Protein AF-0000000086663179 (afdb_homodimer)

InterPro domains:
  IPR029032 AhpD-like [G3DSA:1.20.1290.10] (15-171)
  IPR029032 AhpD-like [SSF69118] (1-172)

Solvent-accessible surface area (backbone atoms only — not comparable to full-atom values): 19088 Å² total; per-residue (Å²): 119,48,74,60,81,55,83,55,80,80,58,82,77,57,55,68,60,45,51,38,52,48,30,63,67,43,32,62,35,55,51,51,37,59,54,33,67,76,72,57,54,84,50,49,69,40,58,47,35,53,48,50,42,36,40,21,31,56,46,63,13,50,54,61,32,23,62,40,49,64,57,25,44,76,48,65,51,45,70,69,52,50,50,52,32,45,53,38,28,76,36,87,64,37,68,75,29,77,87,32,43,64,58,43,61,73,69,38,55,72,51,54,46,28,49,50,40,35,49,51,39,56,75,77,32,48,61,55,56,67,66,50,50,50,48,26,59,74,64,38,54,72,34,40,52,46,44,50,54,47,49,44,20,53,46,48,25,53,23,40,51,34,37,53,33,39,50,61,69,50,91,87,55,59,85,49,92,117,119,49,74,60,81,54,81,55,80,81,58,83,76,58,54,70,59,44,53,39,51,48,30,64,64,42,31,63,37,56,51,50,38,59,55,34,67,76,72,56,56,85,52,48,71,40,57,48,37,53,49,48,42,36,41,20,31,56,46,63,13,49,55,60,33,22,62,41,48,66,58,24,45,76,48,66,52,48,71,70,52,50,51,52,30,45,54,39,28,75,36,87,64,37,67,74,28,76,85,32,42,64,58,44,61,75,69,38,56,74,52,56,47,28,50,49,38,37,49,52,38,57,74,76,32,47,59,56,55,68,67,50,51,51,48,25,56,74,64,39,53,71,34,42,52,46,44,51,54,48,48,43,22,53,46,48,26,52,23,40,52,35,37,54,33,39,49,62,69,50,91,87,56,60,85,49,91,117

Structure (mmCIF, N/CA/C/O backbone):
data_AF-0000000086663179-model_v1
#
loop_
_entity.id
_entity.type
_entity.pdbx_description
1 polymer 'Carboxymuconolactone decarboxylase'
#
loop_
_atom_site.group_PDB
_atom_site.id
_atom_site.type_symbol
_atom_site.label_atom_id
_atom_site.label_alt_id
_atom_site.label_comp_id
_atom_site.label_asym_id
_atom_site.label_entity_id
_atom_site.label_seq_id
_atom_site.pdbx_PDB_ins_code
_atom_site.Cartn_x
_atom_site.Cartn_y
_atom_site.Cartn_z
_atom_site.occupancy
_atom_site.B_iso_or_equiv
_atom_site.auth_seq_id
_atom_site.auth_comp_id
_atom_site.auth_asym_id
_atom_site.auth_atom_id
_atom_site.pdbx_PDB_model_num
ATOM 1 N N . MET A 1 1 ? 22.766 7.672 -0.865 1 88.69 1 MET A N 1
ATOM 2 C CA . MET A 1 1 ? 22.578 7.539 0.576 1 88.69 1 MET A CA 1
ATOM 3 C C . MET A 1 1 ? 21.109 7.758 0.949 1 88.69 1 MET A C 1
ATOM 5 O O . MET A 1 1 ? 20.422 8.555 0.314 1 88.69 1 MET A O 1
ATOM 9 N N . ALA A 1 2 ? 20.719 7.055 2.111 1 96.56 2 ALA A N 1
ATOM 10 C CA . ALA A 1 2 ? 19.344 7.207 2.564 1 96.56 2 ALA A CA 1
ATOM 11 C C . ALA A 1 2 ? 19.031 8.656 2.934 1 96.56 2 ALA A C 1
ATOM 13 O O . ALA A 1 2 ? 19.906 9.359 3.461 1 96.56 2 ALA A O 1
ATOM 14 N N . ARG A 1 3 ? 17.844 9.109 2.736 1 98.31 3 ARG A N 1
ATOM 15 C CA . ARG A 1 3 ? 17.469 10.5 2.973 1 98.31 3 ARG A CA 1
ATOM 16 C C . ARG A 1 3 ? 17.312 10.781 4.465 1 98.31 3 ARG A C 1
ATOM 18 O O . ARG A 1 3 ? 17.375 11.938 4.895 1 98.31 3 ARG A O 1
ATOM 25 N N . LEU A 1 4 ? 16.953 9.75 5.242 1 98.5 4 LEU A N 1
ATOM 26 C CA . LEU A 1 4 ? 16.906 9.852 6.695 1 98.5 4 LEU A CA 1
ATOM 27 C C . LEU A 1 4 ? 18.016 9.031 7.336 1 98.5 4 LEU A C 1
ATOM 29 O O . LEU A 1 4 ? 18.359 7.949 6.848 1 98.5 4 LEU A O 1
ATOM 33 N N . PRO A 1 5 ? 18.578 9.562 8.398 1 97.56 5 PRO A N 1
ATOM 34 C CA . PRO A 1 5 ? 19.531 8.719 9.125 1 97.56 5 PRO A CA 1
ATOM 35 C C . PRO A 1 5 ? 18.859 7.48 9.734 1 97.56 5 PRO A C 1
ATOM 37 O O . PRO A 1 5 ? 17.656 7.469 9.953 1 97.56 5 PRO A O 1
ATOM 40 N N . TYR A 1 6 ? 19.672 6.48 9.914 1 96.38 6 TYR A N 1
ATOM 41 C CA . TYR A 1 6 ? 19.156 5.324 10.641 1 96.38 6 TYR A CA 1
ATOM 42 C C . TYR A 1 6 ? 19.094 5.594 12.133 1 96.38 6 TYR A C 1
ATOM 44 O O . TYR A 1 6 ? 20.078 6.039 12.734 1 96.38 6 TYR A O 1
ATOM 52 N N . PRO A 1 7 ? 17.984 5.363 12.789 1 95.81 7 PRO A N 1
ATOM 53 C CA . PRO A 1 7 ? 17.875 5.633 14.227 1 95.81 7 PRO A CA 1
ATOM 54 C C . PRO A 1 7 ? 18.969 4.938 15.039 1 95.81 7 PRO A C 1
ATOM 56 O O . PRO A 1 7 ? 19.516 5.52 15.977 1 95.81 7 PRO A O 1
ATOM 59 N N . ASP A 1 8 ? 19.266 3.701 14.727 1 93.56 8 ASP A N 1
ATOM 60 C CA . ASP A 1 8 ? 20.375 2.934 15.281 1 93.56 8 ASP A CA 1
ATOM 61 C C . ASP A 1 8 ? 21.234 2.34 14.164 1 93.56 8 ASP A C 1
ATOM 63 O O . ASP A 1 8 ? 20.984 1.231 13.695 1 93.56 8 ASP A O 1
ATOM 67 N N . PRO A 1 9 ? 22.266 3.008 13.883 1 85.75 9 PRO A N 1
ATOM 68 C CA . PRO A 1 9 ? 23.094 2.582 12.75 1 85.75 9 PRO A CA 1
ATOM 69 C C . PRO A 1 9 ? 23.75 1.224 12.977 1 85.75 9 PRO A C 1
ATOM 71 O O . PRO A 1 9 ? 24.188 0.575 12.023 1 85.75 9 PRO A O 1
ATOM 74 N N . GLN A 1 10 ? 23.75 0.794 14.234 1 90.38 10 GLN A N 1
ATOM 75 C CA . GLN A 1 10 ? 24.406 -0.47 14.539 1 90.38 10 GLN A CA 1
ATOM 76 C C . GLN A 1 10 ? 23.406 -1.611 14.625 1 90.38 10 GLN A C 1
ATOM 78 O O . GLN A 1 10 ? 23.781 -2.768 14.82 1 90.38 10 GLN A O 1
ATOM 83 N N . ALA A 1 11 ? 22.172 -1.179 14.375 1 91.25 11 ALA A N 1
ATOM 84 C CA . ALA A 1 11 ? 21.141 -2.215 14.438 1 91.25 11 ALA A CA 1
ATOM 85 C C . ALA A 1 11 ? 21.375 -3.283 13.367 1 91.25 11 ALA A C 1
ATOM 87 O O . ALA A 1 11 ? 21.844 -2.979 12.273 1 91.25 11 ALA A O 1
ATOM 88 N N . LYS A 1 12 ? 21.156 -4.539 13.734 1 91.5 12 LYS A N 1
ATOM 89 C CA . LYS A 1 12 ? 21.219 -5.637 12.773 1 91.5 12 LYS A CA 1
ATOM 90 C C . LYS A 1 12 ? 19.922 -5.762 11.984 1 91.5 12 LYS A C 1
ATOM 92 O O . LYS A 1 12 ? 18.891 -5.242 12.398 1 91.5 12 LYS A O 1
ATOM 97 N N . GLY A 1 13 ? 20.047 -6.336 10.805 1 94.44 13 GLY A N 1
ATOM 98 C CA . GLY A 1 13 ? 18.859 -6.57 10 1 94.44 13 GLY A CA 1
ATOM 99 C C . GLY A 1 13 ? 18.859 -5.773 8.711 1 94.44 13 GLY A C 1
ATOM 100 O O . GLY A 1 13 ? 19.859 -5.16 8.344 1 94.44 13 GLY A O 1
ATOM 101 N N . LEU A 1 14 ? 17.75 -5.801 8.047 1 97 14 LEU A N 1
ATOM 102 C CA . LEU A 1 14 ? 17.609 -5.168 6.738 1 97 14 LEU A CA 1
ATOM 103 C C . LEU A 1 14 ? 17.531 -3.652 6.875 1 97 14 LEU A C 1
ATOM 105 O O . LEU A 1 14 ? 16.906 -3.139 7.809 1 97 14 LEU A O 1
ATOM 109 N N . ASN A 1 15 ? 18.109 -2.906 5.98 1 97.75 15 ASN A N 1
ATOM 110 C CA . ASN A 1 15 ? 18.125 -1.447 5.988 1 97.75 15 ASN A CA 1
ATOM 111 C C . ASN A 1 15 ? 16.703 -0.879 5.992 1 97.75 15 ASN A C 1
ATOM 113 O O . ASN A 1 15 ? 16.438 0.131 6.645 1 97.75 15 ASN A O 1
ATOM 117 N N . VAL A 1 16 ? 15.789 -1.527 5.262 1 98.12 16 VAL A N 1
ATOM 118 C CA . VAL A 1 16 ? 14.414 -1.038 5.195 1 98.12 16 VAL A CA 1
ATOM 119 C C . VAL A 1 16 ? 13.766 -1.134 6.574 1 98.12 16 VAL A C 1
ATOM 121 O O . VAL A 1 16 ? 13.047 -0.224 6.992 1 98.12 16 VAL A O 1
ATOM 124 N N . LEU A 1 17 ? 14.047 -2.203 7.305 1 97.5 17 LEU A N 1
ATOM 125 C CA . LEU A 1 17 ? 13.477 -2.365 8.641 1 97.5 17 LEU A CA 1
ATOM 126 C C . LEU A 1 17 ? 14.078 -1.351 9.609 1 97.5 17 LEU A C 1
ATOM 128 O O . LEU A 1 17 ? 13.391 -0.882 10.523 1 97.5 17 LEU A O 1
ATOM 132 N N . LYS A 1 18 ? 15.336 -1.046 9.422 1 97.56 18 LYS A N 1
ATOM 133 C CA . LYS A 1 18 ? 15.969 -0.017 10.242 1 97.56 18 LYS A CA 1
ATOM 134 C C . LYS A 1 18 ? 15.281 1.332 10.062 1 97.56 18 LYS A C 1
ATOM 136 O O . LYS A 1 18 ? 15.141 2.1 11.016 1 97.56 18 LYS A O 1
ATOM 141 N N . GLN A 1 19 ? 14.867 1.644 8.82 1 98.12 19 GLN A N 1
ATOM 142 C CA . GLN A 1 19 ? 14.172 2.902 8.562 1 98.12 19 GLN A CA 1
ATOM 143 C C . GLN A 1 19 ? 12.773 2.891 9.164 1 98.12 19 GLN A C 1
ATOM 145 O O . GLN A 1 19 ? 12.297 3.91 9.664 1 98.12 19 GLN A O 1
ATOM 150 N N . PHE A 1 20 ? 12.109 1.7 9.219 1 98 20 PHE A N 1
ATOM 151 C CA . PHE A 1 20 ? 10.805 1.571 9.859 1 98 20 PHE A CA 1
ATOM 152 C C . PHE A 1 20 ? 10.891 1.9 11.344 1 98 20 PHE A C 1
ATOM 154 O O . PHE A 1 20 ? 9.922 2.369 11.938 1 98 20 PHE A O 1
ATOM 161 N N . ALA A 1 21 ? 12.094 1.762 11.898 1 97.38 21 ALA A N 1
ATOM 162 C CA . ALA A 1 21 ? 12.297 1.935 13.328 1 97.38 21 ALA A CA 1
ATOM 163 C C . ALA A 1 21 ? 12.125 3.395 13.734 1 97.38 21 ALA A C 1
ATOM 165 O O . ALA A 1 21 ? 11.992 3.703 14.922 1 97.38 21 ALA A O 1
ATOM 166 N N . HIS A 1 22 ? 12.094 4.367 12.75 1 98 22 HIS A N 1
ATOM 167 C CA . HIS A 1 22 ? 11.742 5.746 13.062 1 98 22 HIS A CA 1
ATOM 168 C C . HIS A 1 22 ? 10.344 5.84 13.672 1 98 22 HIS A C 1
ATOM 170 O O . HIS A 1 22 ? 10.039 6.797 14.383 1 98 22 HIS A O 1
ATOM 176 N N . ALA A 1 23 ? 9.453 4.871 13.336 1 97.44 23 ALA A N 1
ATOM 177 C CA . ALA A 1 23 ? 8.078 4.824 13.844 1 97.44 23 ALA A CA 1
ATOM 178 C C . ALA A 1 23 ? 7.852 3.584 14.703 1 97.44 23 ALA A C 1
ATOM 180 O O . ALA A 1 23 ? 7.148 2.658 14.289 1 97.44 23 ALA A O 1
ATOM 181 N N . PRO A 1 24 ? 8.328 3.594 15.898 1 94.88 24 PRO A N 1
ATOM 182 C CA . PRO A 1 24 ? 8.375 2.375 16.703 1 94.88 24 PRO A CA 1
ATOM 183 C C . PRO A 1 24 ? 6.984 1.839 17.047 1 94.88 24 PRO A C 1
ATOM 185 O O . PRO A 1 24 ? 6.824 0.637 17.281 1 94.88 24 PRO A O 1
ATOM 188 N N . THR A 1 25 ? 6 2.625 17.016 1 95.06 25 THR A N 1
ATOM 189 C CA . THR A 1 25 ? 4.652 2.229 17.406 1 95.06 25 THR A CA 1
ATOM 190 C C . THR A 1 25 ? 4.051 1.269 16.375 1 95.06 25 THR A C 1
ATOM 192 O O . THR A 1 25 ? 3.156 0.486 16.703 1 95.06 25 THR A O 1
ATOM 195 N N . THR A 1 26 ? 4.531 1.339 15.109 1 96.5 26 THR A N 1
ATOM 196 C CA . THR A 1 26 ? 3.936 0.493 14.078 1 96.5 26 THR A CA 1
ATOM 197 C C . THR A 1 26 ? 4.977 -0.456 13.492 1 96.5 26 THR A C 1
ATOM 199 O O . THR A 1 26 ? 4.625 -1.443 12.844 1 96.5 26 THR A O 1
ATOM 202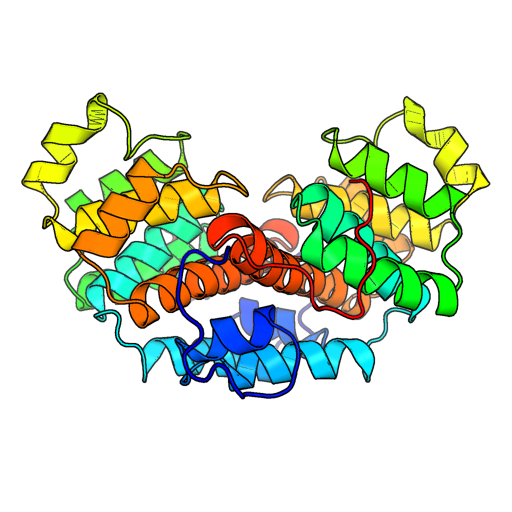 N N . ALA A 1 27 ? 6.273 -0.18 13.734 1 96.5 27 ALA A N 1
ATOM 203 C CA . ALA A 1 27 ? 7.355 -0.927 13.109 1 96.5 27 ALA A CA 1
ATOM 204 C C . ALA A 1 27 ? 7.23 -2.422 13.391 1 96.5 27 ALA A C 1
ATOM 206 O O . ALA A 1 27 ? 7.367 -3.246 12.484 1 96.5 27 ALA A O 1
ATOM 207 N N . LYS A 1 28 ? 6.906 -2.762 14.625 1 95.25 28 LYS A N 1
ATOM 208 C CA . LYS A 1 28 ? 6.812 -4.168 15.008 1 95.25 28 LYS A CA 1
ATOM 209 C C . LYS A 1 28 ? 5.664 -4.863 14.281 1 95.25 28 LYS A C 1
ATOM 211 O O . LYS A 1 28 ? 5.77 -6.039 13.922 1 95.25 28 LYS A O 1
ATOM 216 N N . HIS A 1 29 ? 4.578 -4.172 14.039 1 96.56 29 HIS A N 1
ATOM 217 C CA . HIS A 1 29 ? 3.422 -4.75 13.359 1 96.56 29 HIS A CA 1
ATOM 218 C C . HIS A 1 29 ? 3.717 -5.004 11.883 1 96.56 29 HIS A C 1
ATOM 220 O O . HIS A 1 29 ? 3.314 -6.031 11.336 1 96.56 29 HIS A O 1
ATOM 226 N N . TRP A 1 30 ? 4.445 -4.109 11.242 1 97.75 30 TRP A N 1
ATOM 227 C CA . TRP A 1 30 ? 4.871 -4.324 9.859 1 97.75 30 TRP A CA 1
ATOM 228 C C . TRP A 1 30 ? 5.781 -5.543 9.758 1 97.75 30 TRP A C 1
ATOM 230 O O . TRP A 1 30 ? 5.625 -6.363 8.844 1 97.75 30 TRP A O 1
ATOM 240 N N . GLY A 1 31 ? 6.699 -5.609 10.719 1 96.69 31 GLY A N 1
ATOM 241 C CA . GLY A 1 31 ? 7.555 -6.785 10.758 1 96.69 31 GLY A CA 1
ATOM 242 C C . GLY A 1 31 ? 6.785 -8.078 10.922 1 96.69 31 GLY A C 1
ATOM 243 O O . GLY A 1 31 ? 7.113 -9.094 10.289 1 96.69 31 GLY A O 1
ATOM 244 N N . SER A 1 32 ? 5.742 -8.07 11.75 1 96.69 32 SER A N 1
ATOM 245 C CA . SER A 1 32 ? 4.93 -9.25 12 1 96.69 32 SER A CA 1
ATOM 246 C C . SER A 1 32 ? 4.168 -9.68 10.758 1 96.69 32 SER A C 1
ATOM 248 O O . SER A 1 32 ? 4.02 -10.875 10.492 1 96.69 32 SER A O 1
ATOM 250 N N . ILE A 1 33 ? 3.668 -8.75 9.977 1 97 33 ILE A N 1
ATOM 251 C CA . ILE A 1 33 ? 3.002 -9.086 8.727 1 97 33 ILE A CA 1
ATOM 252 C C . ILE A 1 33 ? 4 -9.734 7.77 1 97 33 ILE A C 1
ATOM 254 O O . ILE A 1 33 ? 3.697 -10.75 7.145 1 97 33 ILE A O 1
ATOM 258 N N . GLY A 1 34 ? 5.219 -9.125 7.645 1 96.62 34 GLY A N 1
ATOM 259 C CA . GLY A 1 34 ? 6.258 -9.695 6.801 1 96.62 34 GLY A CA 1
ATOM 260 C C . GLY A 1 34 ? 6.59 -11.133 7.145 1 96.62 34 GLY A C 1
ATOM 261 O O . GLY A 1 34 ? 6.652 -11.992 6.262 1 96.62 34 GLY A O 1
ATOM 262 N N . ALA A 1 35 ? 6.711 -11.398 8.453 1 96.25 35 ALA A N 1
ATOM 263 C CA . ALA A 1 35 ? 7.035 -12.742 8.914 1 96.25 35 ALA A CA 1
ATOM 264 C C . ALA A 1 35 ? 5.898 -13.719 8.602 1 96.25 35 ALA A C 1
ATOM 266 O O . ALA A 1 35 ? 6.141 -14.844 8.156 1 96.25 35 ALA A O 1
ATOM 267 N N . ALA A 1 36 ? 4.688 -13.297 8.758 1 96.38 36 ALA A N 1
ATOM 268 C CA . ALA A 1 36 ? 3.521 -14.148 8.562 1 96.38 36 ALA A CA 1
ATOM 269 C C . ALA A 1 36 ? 3.387 -14.562 7.098 1 96.38 36 ALA A C 1
ATOM 271 O O . ALA A 1 36 ? 2.945 -15.68 6.801 1 96.38 36 ALA A O 1
ATOM 272 N N . GLN A 1 37 ? 3.768 -13.703 6.172 1 95.06 37 GLN A N 1
ATOM 273 C CA . GLN A 1 37 ? 3.607 -13.953 4.742 1 95.06 37 GLN A CA 1
ATOM 274 C C . GLN A 1 37 ? 4.574 -15.031 4.262 1 95.06 37 GLN A C 1
ATOM 276 O O . GLN A 1 37 ? 4.359 -15.641 3.211 1 95.06 37 GLN A O 1
ATOM 281 N N . PHE A 1 38 ? 5.562 -15.383 5.059 1 94 38 PHE A N 1
ATOM 282 C CA . PHE A 1 38 ? 6.531 -16.391 4.656 1 94 38 PHE A CA 1
ATOM 283 C C . PHE A 1 38 ? 6.297 -17.703 5.41 1 94 38 PHE A C 1
ATOM 285 O O . PHE A 1 38 ? 6.969 -18.703 5.152 1 94 38 PHE A O 1
ATOM 292 N N . LYS A 1 39 ? 5.328 -17.766 6.289 1 90.5 39 LYS A N 1
ATOM 293 C CA . LYS A 1 39 ? 5.141 -18.953 7.121 1 90.5 39 LYS A CA 1
ATOM 294 C C . LYS A 1 39 ? 3.766 -19.578 6.895 1 90.5 39 LYS A C 1
ATOM 296 O O . LYS A 1 39 ? 3.598 -20.781 7.027 1 90.5 39 LYS A O 1
ATOM 301 N N . ASN A 1 40 ? 2.756 -18.766 6.527 1 87.5 40 ASN A N 1
ATOM 302 C CA . ASN A 1 40 ? 1.399 -19.25 6.781 1 87.5 40 ASN A CA 1
ATOM 303 C C . ASN A 1 40 ? 0.437 -18.797 5.684 1 87.5 40 ASN A C 1
ATOM 305 O O . ASN A 1 40 ? -0.684 -18.375 5.973 1 87.5 40 ASN A O 1
ATOM 309 N N . LEU A 1 41 ? 0.908 -18.859 4.469 1 96.38 41 LEU A N 1
ATOM 310 C CA . LEU A 1 41 ? -0.027 -18.469 3.418 1 96.38 41 LEU A CA 1
ATOM 311 C C . LEU A 1 41 ? -0.582 -19.703 2.703 1 96.38 41 LEU A C 1
ATOM 313 O O . LEU A 1 41 ? 0.035 -20.766 2.723 1 96.38 41 LEU A O 1
ATOM 317 N N . GLU A 1 42 ? -1.767 -19.531 2.189 1 97.62 42 GLU A N 1
ATOM 318 C CA . GLU A 1 42 ? -2.316 -20.5 1.253 1 97.62 42 GLU A CA 1
ATOM 319 C C . GLU A 1 42 ? -1.616 -20.422 -0.101 1 97.62 42 GLU A C 1
ATOM 321 O O . GLU A 1 42 ? -1.447 -21.438 -0.778 1 97.62 42 GLU A O 1
ATOM 326 N N . LEU A 1 43 ? -1.195 -19.266 -0.526 1 98.25 43 LEU A N 1
ATOM 327 C CA . LEU A 1 43 ? -0.354 -19.125 -1.71 1 98.25 43 LEU A CA 1
ATOM 328 C C . LEU A 1 43 ? 0.881 -20.016 -1.605 1 98.25 43 LEU A C 1
ATOM 330 O O . LEU A 1 43 ? 1.542 -20.047 -0.564 1 98.25 43 LEU A O 1
ATOM 334 N N . SER A 1 44 ? 1.155 -20.75 -2.67 1 98.31 44 SER A N 1
ATOM 335 C CA . SER A 1 44 ? 2.422 -21.484 -2.674 1 98.31 44 SER A CA 1
ATOM 336 C C . SER A 1 44 ? 3.605 -20.516 -2.555 1 98.31 44 SER A C 1
ATOM 338 O O . SER A 1 44 ? 3.488 -19.344 -2.873 1 98.31 44 SER A O 1
ATOM 340 N N . ASN A 1 45 ? 4.719 -21.062 -2.094 1 98.44 45 ASN A N 1
ATOM 341 C CA . ASN A 1 45 ? 5.926 -20.25 -2 1 98.44 45 ASN A CA 1
ATOM 342 C C . ASN A 1 45 ? 6.293 -19.625 -3.348 1 98.44 45 ASN A C 1
ATOM 344 O O . ASN A 1 45 ? 6.688 -18.469 -3.418 1 98.44 45 ASN A O 1
ATOM 348 N N . LYS A 1 46 ? 6.172 -20.375 -4.363 1 98.81 46 LYS A N 1
ATOM 349 C CA . LYS A 1 46 ? 6.496 -19.859 -5.688 1 98.81 46 LYS A CA 1
ATOM 350 C C . LYS A 1 46 ? 5.531 -18.75 -6.102 1 98.81 46 LYS A C 1
ATOM 352 O O . LYS A 1 46 ? 5.953 -17.703 -6.594 1 98.81 46 LYS A O 1
ATOM 357 N N . ASN A 1 47 ? 4.168 -18.922 -5.871 1 98.88 47 ASN A N 1
ATOM 358 C CA . ASN A 1 47 ? 3.184 -17.906 -6.238 1 98.88 47 ASN A CA 1
ATOM 359 C C . ASN A 1 47 ? 3.363 -16.625 -5.426 1 98.88 47 ASN A C 1
ATOM 361 O O . ASN A 1 47 ? 3.174 -15.531 -5.945 1 98.88 47 ASN A O 1
ATOM 365 N N . ARG A 1 48 ? 3.75 -16.828 -4.156 1 98.81 48 ARG A N 1
ATOM 366 C CA . ARG A 1 48 ? 4.066 -15.672 -3.324 1 98.81 48 ARG A CA 1
ATOM 367 C C . ARG A 1 48 ? 5.211 -14.859 -3.928 1 98.81 48 ARG A C 1
ATOM 369 O O . ARG A 1 48 ? 5.113 -13.641 -4.055 1 98.81 48 ARG A O 1
ATOM 376 N N . GLU A 1 49 ? 6.23 -15.523 -4.359 1 98.88 49 GLU A N 1
ATOM 377 C CA . GLU A 1 49 ? 7.402 -14.836 -4.891 1 98.88 49 GLU A CA 1
ATOM 378 C C . GLU A 1 49 ? 7.109 -14.219 -6.258 1 98.88 49 GLU A C 1
ATOM 380 O O . GLU A 1 49 ? 7.609 -13.141 -6.578 1 98.88 49 GLU A O 1
ATOM 385 N N . LEU A 1 50 ? 6.301 -14.922 -7.102 1 98.94 50 LEU A N 1
ATOM 386 C CA . LEU A 1 50 ? 5.855 -14.32 -8.352 1 98.94 50 LEU A CA 1
ATOM 387 C C . LEU A 1 50 ? 5.102 -13.023 -8.094 1 98.94 50 LEU A C 1
ATOM 389 O O . LEU A 1 50 ? 5.344 -12.016 -8.766 1 98.94 50 LEU A O 1
ATOM 393 N N . ALA A 1 51 ? 4.254 -13.016 -7.105 1 98.94 51 ALA A N 1
ATOM 394 C CA . ALA A 1 51 ? 3.457 -11.844 -6.754 1 98.94 51 ALA A CA 1
ATOM 395 C C . ALA A 1 51 ? 4.344 -10.711 -6.25 1 98.94 51 ALA A C 1
ATOM 397 O O . ALA A 1 51 ? 4.156 -9.547 -6.625 1 98.94 51 ALA A O 1
ATOM 398 N N . ILE A 1 52 ? 5.301 -11.078 -5.406 1 98.94 52 ILE A N 1
ATOM 399 C CA . ILE A 1 52 ? 6.207 -10.086 -4.84 1 98.94 52 ILE A CA 1
ATOM 400 C C . ILE A 1 52 ? 7.035 -9.445 -5.953 1 98.94 52 ILE A C 1
ATOM 402 O O . ILE A 1 52 ? 7.156 -8.227 -6.027 1 98.94 52 ILE A O 1
ATOM 406 N N . LEU A 1 53 ? 7.559 -10.25 -6.867 1 98.94 53 LEU A N 1
ATOM 407 C CA . LEU A 1 53 ? 8.391 -9.742 -7.949 1 98.94 53 LEU A CA 1
ATOM 408 C C . LEU A 1 53 ? 7.582 -8.836 -8.875 1 98.94 53 LEU A C 1
ATOM 410 O O . LEU A 1 53 ? 8.047 -7.754 -9.25 1 98.94 53 LEU A O 1
ATOM 414 N N . LEU A 1 54 ? 6.371 -9.266 -9.234 1 98.94 54 LEU A N 1
ATOM 415 C CA . LEU A 1 54 ? 5.543 -8.406 -10.078 1 98.94 54 LEU A CA 1
ATOM 416 C C . LEU A 1 54 ? 5.254 -7.078 -9.383 1 98.94 54 LEU A C 1
ATOM 418 O O . LEU A 1 54 ? 5.387 -6.012 -9.984 1 98.94 54 LEU A O 1
ATOM 422 N N . SER A 1 55 ? 4.887 -7.16 -8.094 1 98.88 55 SER A N 1
ATOM 423 C CA . SER A 1 55 ? 4.547 -5.961 -7.336 1 98.88 55 SER A CA 1
ATOM 424 C C . SER A 1 55 ? 5.719 -4.988 -7.281 1 98.88 55 SER A C 1
ATOM 426 O O . SER A 1 55 ? 5.574 -3.814 -7.621 1 98.88 55 SER A O 1
ATOM 428 N N . THR A 1 56 ? 6.855 -5.504 -6.895 1 98.81 56 THR A N 1
ATOM 429 C CA . THR A 1 56 ? 7.996 -4.629 -6.648 1 98.81 56 THR A CA 1
ATOM 430 C C . THR A 1 56 ? 8.562 -4.102 -7.965 1 98.81 56 THR A C 1
ATOM 432 O O . THR A 1 56 ? 9.094 -2.988 -8.016 1 98.81 56 THR A O 1
ATOM 435 N N . ALA A 1 57 ? 8.406 -4.855 -9.133 1 98.81 57 ALA A N 1
ATOM 436 C CA . ALA A 1 57 ? 8.719 -4.32 -10.453 1 98.81 57 ALA A CA 1
ATOM 437 C C . ALA A 1 57 ? 7.789 -3.166 -10.812 1 98.81 57 ALA A C 1
ATOM 439 O O . ALA A 1 57 ? 8.242 -2.109 -11.258 1 98.81 57 ALA A O 1
ATOM 440 N N . LYS A 1 58 ? 6.469 -3.346 -10.555 1 98.69 58 LYS A N 1
ATOM 441 C CA . LYS A 1 58 ? 5.465 -2.33 -10.859 1 98.69 58 LYS A CA 1
ATOM 442 C C . LYS A 1 58 ? 5.625 -1.107 -9.961 1 98.69 58 LYS A C 1
ATOM 444 O O . LYS A 1 58 ? 5.375 0.022 -10.391 1 98.69 58 LYS A O 1
ATOM 449 N N . PHE A 1 59 ? 6.125 -1.349 -8.734 1 98.62 59 PHE A N 1
ATOM 450 C CA . PHE A 1 59 ? 6.324 -0.255 -7.793 1 98.62 59 PHE A CA 1
ATOM 451 C C . PHE A 1 59 ? 7.727 0.324 -7.926 1 98.62 59 PHE A C 1
ATOM 453 O O . PHE A 1 59 ? 8.102 1.229 -7.18 1 98.62 59 PHE A O 1
ATOM 460 N N . ARG A 1 60 ? 8.578 -0.205 -8.797 1 98.06 60 ARG A N 1
ATOM 461 C CA . ARG A 1 60 ? 9.898 0.285 -9.188 1 98.06 60 ARG A CA 1
ATOM 462 C C . ARG A 1 60 ? 10.852 0.297 -7.992 1 98.06 60 ARG A C 1
ATOM 464 O O . ARG A 1 60 ? 11.664 1.212 -7.852 1 98.06 60 ARG A O 1
ATOM 471 N N . SER A 1 61 ? 10.648 -0.647 -7.176 1 98.5 61 SER A N 1
ATOM 472 C CA . SER A 1 61 ? 11.586 -0.775 -6.066 1 98.5 61 SER A CA 1
ATOM 473 C C . SER A 1 61 ? 12.695 -1.77 -6.391 1 98.5 61 SER A C 1
ATOM 475 O O . SER A 1 61 ? 12.555 -2.969 -6.141 1 98.5 61 SER A O 1
ATOM 477 N N . THR A 1 62 ? 13.852 -1.274 -6.809 1 98 62 THR A N 1
ATOM 478 C CA . THR A 1 62 ? 15.023 -2.105 -7.055 1 98 62 THR A CA 1
ATOM 479 C C . THR A 1 62 ? 15.461 -2.814 -5.777 1 98 62 THR A C 1
ATOM 481 O O . THR A 1 62 ? 15.906 -3.965 -5.82 1 98 62 THR A O 1
ATOM 484 N N . TYR A 1 63 ? 15.297 -2.211 -4.633 1 98.56 63 TYR A N 1
ATOM 485 C CA . TYR A 1 63 ? 15.664 -2.797 -3.348 1 98.56 63 TYR A CA 1
ATOM 486 C C . TYR A 1 63 ? 14.914 -4.102 -3.111 1 98.56 63 TYR A C 1
ATOM 488 O O . TYR A 1 63 ? 15.523 -5.156 -2.926 1 98.56 63 TYR A O 1
ATOM 496 N N . GLU A 1 64 ? 13.594 -3.988 -3.152 1 98.69 64 GLU A N 1
ATOM 497 C CA . GLU A 1 64 ? 12.773 -5.156 -2.863 1 98.69 64 GLU A CA 1
ATOM 498 C C . GLU A 1 64 ? 12.961 -6.242 -3.918 1 98.69 64 GLU A C 1
ATOM 500 O O . GLU A 1 64 ? 13.117 -7.418 -3.584 1 98.69 64 GLU A O 1
ATOM 505 N N . PHE A 1 65 ? 12.914 -5.789 -5.211 1 98.81 65 PHE A N 1
ATOM 506 C CA . PHE A 1 65 ? 13.07 -6.754 -6.293 1 98.81 65 PHE A CA 1
ATOM 507 C C . PHE A 1 65 ? 14.375 -7.527 -6.152 1 98.81 65 PHE A C 1
ATOM 509 O O . PHE A 1 65 ? 14.383 -8.758 -6.203 1 98.81 65 PHE A O 1
ATOM 516 N N . SER A 1 66 ? 15.461 -6.824 -5.895 1 98.75 66 SER A N 1
ATOM 517 C CA . SER A 1 66 ? 16.781 -7.43 -5.777 1 98.75 66 SER A CA 1
ATOM 518 C C . SER A 1 66 ? 16.828 -8.438 -4.637 1 98.75 66 SER A C 1
ATOM 520 O O . SER A 1 66 ? 17.391 -9.523 -4.785 1 98.75 66 SER A O 1
ATOM 522 N N . HIS A 1 67 ? 16.234 -8.133 -3.537 1 98.62 67 HIS A N 1
ATOM 523 C CA . HIS A 1 67 ? 16.266 -9 -2.367 1 98.62 67 HIS A CA 1
ATOM 524 C C . HIS A 1 67 ? 15.43 -10.258 -2.59 1 98.62 67 HIS A C 1
ATOM 526 O O . HIS A 1 67 ? 15.672 -11.289 -1.954 1 98.62 67 HIS A O 1
ATOM 532 N N . HIS A 1 68 ? 14.484 -10.234 -3.541 1 98.75 68 HIS A N 1
ATOM 533 C CA . HIS A 1 68 ? 13.594 -11.375 -3.699 1 98.75 68 HIS A CA 1
ATOM 534 C C . HIS A 1 68 ? 14.008 -12.234 -4.887 1 98.75 68 HIS A C 1
ATOM 536 O O . HIS A 1 68 ? 13.461 -13.32 -5.09 1 98.75 68 HIS A O 1
ATOM 542 N N . VAL A 1 69 ? 14.984 -11.773 -5.699 1 98.62 69 VAL A N 1
ATOM 543 C CA . VAL A 1 69 ? 15.477 -12.57 -6.816 1 98.62 69 VAL A CA 1
ATOM 544 C C . VAL A 1 69 ? 16.031 -13.898 -6.293 1 98.62 69 VAL A C 1
ATOM 546 O O . VAL A 1 69 ? 15.594 -14.969 -6.719 1 98.62 69 VAL A O 1
ATOM 549 N N . PRO A 1 70 ? 16.938 -13.93 -5.297 1 98.44 70 PRO A N 1
ATOM 550 C CA . PRO A 1 70 ? 17.453 -15.219 -4.84 1 98.44 70 PRO A CA 1
ATOM 551 C C . PRO A 1 70 ? 16.391 -16.078 -4.168 1 98.44 70 PRO A C 1
ATOM 553 O O . PRO A 1 70 ? 16.375 -17.297 -4.332 1 98.44 70 PRO A O 1
ATOM 556 N N . VAL A 1 71 ? 15.461 -15.469 -3.391 1 98.31 71 VAL A N 1
ATOM 557 C CA . VAL A 1 71 ? 14.398 -16.203 -2.723 1 98.31 71 VAL A CA 1
ATOM 558 C C . VAL A 1 71 ? 13.477 -16.844 -3.766 1 98.31 71 VAL A C 1
ATOM 560 O O . VAL A 1 71 ? 13.133 -18.031 -3.654 1 98.31 71 VAL A O 1
ATOM 563 N N . SER A 1 72 ? 13.125 -16.047 -4.816 1 98.69 72 SER A N 1
ATOM 564 C CA . SER A 1 72 ? 12.242 -16.562 -5.855 1 98.69 72 SER A CA 1
ATOM 565 C C . SER A 1 72 ? 12.906 -17.703 -6.637 1 98.69 72 SER A C 1
ATOM 567 O O . SER A 1 72 ? 12.242 -18.656 -7.047 1 98.69 72 SER A O 1
ATOM 569 N N . THR A 1 73 ? 14.195 -17.578 -6.906 1 98.75 73 THR A N 1
ATOM 570 C CA . THR A 1 73 ? 14.938 -18.641 -7.582 1 98.75 73 THR A CA 1
ATOM 571 C C . THR A 1 73 ? 14.852 -19.953 -6.793 1 98.75 73 THR A C 1
ATOM 573 O O . THR A 1 73 ? 14.578 -21 -7.367 1 98.75 73 THR A O 1
ATOM 576 N N . LYS A 1 74 ? 15.023 -19.875 -5.484 1 98.62 74 LYS A N 1
ATOM 577 C CA . LYS A 1 74 ? 14.953 -21.047 -4.617 1 98.62 74 LYS A CA 1
ATOM 578 C C . LYS A 1 74 ? 13.57 -21.688 -4.66 1 98.62 74 LYS A C 1
ATOM 580 O O . LYS A 1 74 ? 13.438 -22.906 -4.508 1 98.62 74 LYS A O 1
ATOM 585 N N . GLU A 1 75 ? 12.539 -20.891 -4.965 1 98.44 75 GLU A N 1
ATOM 586 C CA . GLU A 1 75 ? 11.164 -21.391 -4.949 1 98.44 75 GLU A CA 1
ATOM 587 C C . GLU A 1 75 ? 10.727 -21.828 -6.344 1 98.44 75 GLU A C 1
ATOM 589 O O . GLU A 1 75 ? 9.586 -22.25 -6.535 1 98.44 75 GLU A O 1
ATOM 594 N N . GLY A 1 76 ? 11.641 -21.625 -7.355 1 98.69 76 GLY A N 1
ATOM 595 C CA . GLY A 1 76 ? 11.367 -22.234 -8.648 1 98.69 76 GLY A CA 1
ATOM 596 C C . GLY A 1 76 ? 11.008 -21.219 -9.719 1 98.69 76 GLY A C 1
ATOM 597 O O . GLY A 1 76 ? 10.648 -21.578 -10.836 1 98.69 76 GLY A O 1
ATOM 598 N N . VAL A 1 77 ? 11.125 -19.969 -9.438 1 98.88 77 VAL A N 1
ATOM 599 C CA . VAL A 1 77 ? 10.906 -18.953 -10.469 1 98.88 77 VAL A CA 1
ATOM 600 C C . VAL A 1 77 ? 12.109 -18.906 -11.406 1 98.88 77 VAL A C 1
ATOM 602 O O . VAL A 1 77 ? 13.25 -18.781 -10.961 1 98.88 77 VAL A O 1
ATOM 605 N N . THR A 1 78 ? 11.852 -18.969 -12.68 1 98.81 78 THR A N 1
ATOM 606 C CA . THR A 1 78 ? 12.93 -19.016 -13.664 1 98.81 78 THR A CA 1
ATOM 607 C C . THR A 1 78 ? 13.328 -17.609 -14.109 1 98.81 78 THR A C 1
ATOM 609 O O . THR A 1 78 ? 12.578 -16.656 -13.922 1 98.81 78 THR A O 1
ATOM 612 N N . ASP A 1 79 ? 14.477 -17.547 -14.719 1 98.19 79 ASP A N 1
ATOM 613 C CA . ASP A 1 79 ? 14.945 -16.266 -15.266 1 98.19 79 ASP A CA 1
ATOM 614 C C . ASP A 1 79 ? 13.992 -15.758 -16.344 1 98.19 79 ASP A C 1
ATOM 616 O O . ASP A 1 79 ? 13.758 -14.555 -16.469 1 98.19 79 ASP A O 1
ATOM 620 N N . ALA A 1 80 ? 13.508 -16.656 -17.141 1 98.31 80 ALA A N 1
ATOM 621 C CA . ALA A 1 80 ? 12.57 -16.281 -18.188 1 98.31 80 ALA A CA 1
ATOM 622 C C . ALA A 1 80 ? 11.297 -15.688 -17.609 1 98.31 80 ALA A C 1
ATOM 624 O O . ALA A 1 80 ? 10.766 -14.695 -18.125 1 98.31 80 ALA A O 1
ATOM 625 N N . GLN A 1 81 ? 10.789 -16.312 -16.547 1 98.69 81 GLN A N 1
ATOM 626 C CA . GLN A 1 81 ? 9.617 -15.781 -15.867 1 98.69 81 GLN A CA 1
ATOM 627 C C . GLN A 1 81 ? 9.898 -14.406 -15.273 1 98.69 81 GLN A C 1
ATOM 629 O O . GLN A 1 81 ? 9.086 -13.492 -15.406 1 98.69 81 GLN A O 1
ATOM 634 N N . ARG A 1 82 ? 11.031 -14.25 -14.648 1 98.44 82 ARG A N 1
ATOM 635 C CA . ARG A 1 82 ? 11.422 -12.984 -14.031 1 98.44 82 ARG A CA 1
ATOM 636 C C . ARG A 1 82 ? 11.516 -11.875 -15.078 1 98.44 82 ARG A C 1
ATOM 638 O O . ARG A 1 82 ? 11.133 -10.734 -14.82 1 98.44 82 ARG A O 1
ATOM 645 N N . GLU A 1 83 ? 12.031 -12.195 -16.25 1 97.81 83 GLU A N 1
ATOM 646 C CA . GLU A 1 83 ? 12.133 -11.219 -17.328 1 97.81 83 GLU A CA 1
ATOM 647 C C . GLU A 1 83 ? 10.75 -10.719 -17.75 1 97.81 83 GLU A C 1
ATOM 649 O O . GLU A 1 83 ? 10.57 -9.531 -18.031 1 97.81 83 GLU A O 1
ATOM 654 N N . VAL A 1 84 ? 9.805 -11.594 -17.797 1 98.12 84 VAL A N 1
ATOM 655 C CA . VAL A 1 84 ? 8.438 -11.211 -18.125 1 98.12 84 VAL A CA 1
ATOM 656 C C . VAL A 1 84 ? 7.914 -10.234 -17.078 1 98.12 84 VAL A C 1
ATOM 658 O O . VAL A 1 84 ? 7.277 -9.234 -17.406 1 98.12 84 VAL A O 1
ATOM 661 N N . LEU A 1 85 ? 8.188 -10.484 -15.82 1 98.62 85 LEU A N 1
ATOM 662 C CA . LEU A 1 85 ? 7.707 -9.641 -14.727 1 98.62 85 LEU A CA 1
ATOM 663 C C . LEU A 1 85 ? 8.383 -8.273 -14.758 1 98.62 85 LEU A C 1
ATOM 665 O O . LEU A 1 85 ? 7.758 -7.262 -14.453 1 98.62 85 LEU A O 1
ATOM 669 N N . ILE A 1 86 ? 9.68 -8.266 -15.156 1 98.38 86 ILE A N 1
ATOM 670 C CA . ILE A 1 86 ? 10.398 -7.004 -15.305 1 98.38 86 ILE A CA 1
ATOM 671 C C . ILE A 1 86 ? 9.766 -6.176 -16.422 1 98.38 86 ILE A C 1
ATOM 673 O O . ILE A 1 86 ? 9.547 -4.973 -16.266 1 98.38 86 ILE A O 1
ATOM 677 N N . GLN A 1 87 ? 9.414 -6.801 -17.547 1 97.62 87 GLN A N 1
ATOM 678 C CA . GLN A 1 87 ? 8.75 -6.109 -18.641 1 97.62 87 GLN A CA 1
ATOM 679 C C . GLN A 1 87 ? 7.371 -5.598 -18.219 1 97.62 87 GLN A C 1
ATOM 681 O O . GLN A 1 87 ? 6.984 -4.48 -18.578 1 97.62 87 GLN A O 1
ATOM 686 N N . ALA A 1 88 ? 6.695 -6.406 -17.469 1 98.12 88 ALA A N 1
ATOM 687 C CA . ALA A 1 88 ? 5.383 -6 -16.969 1 98.12 88 ALA A CA 1
ATOM 688 C C . ALA A 1 88 ? 5.492 -4.766 -16.078 1 98.12 88 ALA A C 1
ATOM 690 O O . ALA A 1 88 ? 4.59 -3.928 -16.062 1 98.12 88 ALA A O 1
ATOM 691 N N . GLY A 1 89 ? 6.617 -4.637 -15.352 1 97.75 89 GLY A N 1
ATOM 692 C CA . GLY A 1 89 ? 6.855 -3.488 -14.484 1 97.75 89 GLY A CA 1
ATOM 693 C C . GLY A 1 89 ? 6.961 -2.182 -15.25 1 97.75 89 GLY A C 1
ATOM 694 O O . GLY A 1 89 ? 6.707 -1.11 -14.695 1 97.75 89 GLY A O 1
ATOM 695 N N . LYS A 1 90 ? 7.188 -2.275 -16.562 1 96.5 90 LYS A N 1
ATOM 696 C CA . LYS A 1 90 ? 7.492 -1.084 -17.344 1 96.5 90 LYS A CA 1
ATOM 697 C C . LYS A 1 90 ? 6.277 -0.636 -18.156 1 96.5 90 LYS A C 1
ATOM 699 O O . LYS A 1 90 ? 6.281 0.448 -18.75 1 96.5 90 LYS A O 1
ATOM 704 N N . GLN A 1 91 ? 5.234 -1.496 -18.188 1 96.5 91 GLN A N 1
ATOM 705 C CA . GLN A 1 91 ? 4.102 -1.201 -19.047 1 96.5 91 GLN A CA 1
ATOM 706 C C . GLN A 1 91 ? 2.781 -1.555 -18.375 1 96.5 91 GLN A C 1
ATOM 708 O O . GLN A 1 91 ? 2.615 -2.666 -17.875 1 96.5 91 GLN A O 1
ATOM 713 N N . ARG A 1 92 ? 1.863 -0.612 -18.391 1 97 92 ARG A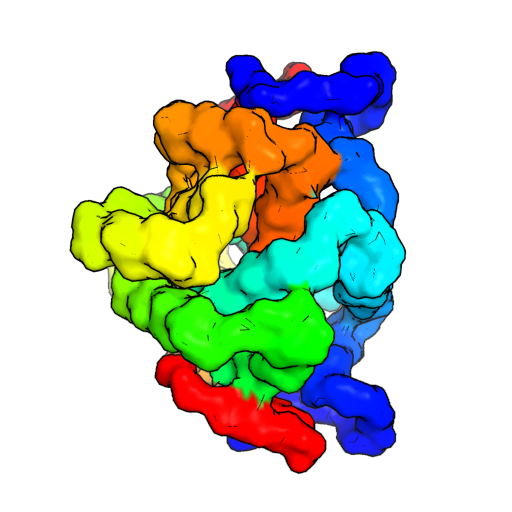 N 1
ATOM 714 C CA . ARG A 1 92 ? 0.523 -0.877 -17.875 1 97 92 ARG A CA 1
ATOM 715 C C . ARG A 1 92 ? -0.201 -1.903 -18.734 1 97 92 ARG A C 1
ATOM 717 O O . ARG A 1 92 ? -0.138 -1.843 -19.969 1 97 92 ARG A O 1
ATOM 724 N N . GLY A 1 93 ? -0.856 -2.832 -18.078 1 96.88 93 GLY A N 1
ATOM 725 C CA . GLY A 1 93 ? -1.686 -3.805 -18.766 1 96.88 93 GLY A CA 1
ATOM 726 C C . GLY A 1 93 ? -0.883 -4.789 -19.594 1 96.88 93 GLY A C 1
ATOM 727 O O . GLY A 1 93 ? -1.386 -5.332 -20.578 1 96.88 93 GLY A O 1
ATOM 728 N N . PHE A 1 94 ? 0.332 -4.977 -19.297 1 97.62 94 PHE A N 1
ATOM 729 C CA . PHE A 1 94 ? 1.225 -5.816 -20.078 1 97.62 94 PHE A CA 1
ATOM 730 C C . PHE A 1 94 ? 0.75 -7.266 -20.078 1 97.62 94 PHE A C 1
ATOM 732 O O . PHE A 1 94 ? 0.641 -7.895 -21.125 1 97.62 94 PHE A O 1
ATOM 739 N N . LEU A 1 95 ? 0.429 -7.797 -18.969 1 97.81 95 LEU A N 1
ATOM 740 C CA . LEU A 1 95 ? 0.144 -9.219 -18.828 1 97.81 95 LEU A CA 1
ATOM 741 C C . LEU A 1 95 ? -1.237 -9.562 -19.375 1 97.81 95 LEU A C 1
ATOM 743 O O . LEU A 1 95 ? -1.467 -10.672 -19.844 1 97.81 95 LEU A O 1
ATOM 747 N N . ALA A 1 96 ? -2.127 -8.594 -19.359 1 93.94 96 ALA A N 1
ATOM 748 C CA . ALA A 1 96 ? -3.471 -8.797 -19.891 1 93.94 96 ALA A CA 1
ATOM 749 C C . ALA A 1 96 ? -3.494 -8.57 -21.406 1 93.94 96 ALA A C 1
ATOM 751 O O . ALA A 1 96 ? -4.5 -8.844 -22.062 1 93.94 96 ALA A O 1
ATOM 752 N N . GLY A 1 97 ? -2.404 -8.07 -21.875 1 93.12 97 GLY A N 1
ATOM 753 C CA . GLY A 1 97 ? -2.359 -7.707 -23.281 1 93.12 97 GLY A CA 1
ATOM 754 C C . GLY A 1 97 ? -2.131 -8.898 -24.203 1 93.12 97 GLY A C 1
ATOM 755 O O . GLY A 1 97 ? -1.613 -9.93 -23.766 1 93.12 97 GLY A O 1
ATOM 756 N N . GLN A 1 98 ? -2.393 -8.688 -25.391 1 87.12 98 GLN A N 1
ATOM 757 C CA . GLN A 1 98 ? -2.289 -9.734 -26.406 1 87.12 98 GLN A CA 1
ATOM 758 C C . GLN A 1 98 ? -0.832 -10.094 -26.688 1 87.12 98 GLN A C 1
ATOM 760 O O . GLN A 1 98 ? -0.509 -11.25 -26.953 1 87.12 98 GLN A O 1
ATOM 765 N N . GLU A 1 99 ? -0.031 -9.156 -26.5 1 85.56 99 GLU A N 1
ATOM 766 C CA . GLU A 1 99 ? 1.374 -9.336 -26.844 1 85.56 99 GLU A CA 1
ATOM 767 C C . GLU A 1 99 ? 2.047 -10.352 -25.922 1 85.56 99 GLU A C 1
ATOM 769 O O . GLU A 1 99 ? 2.99 -11.031 -26.328 1 85.56 99 GLU A O 1
ATOM 774 N N . SER A 1 100 ? 1.472 -10.445 -24.766 1 88.88 100 SER A N 1
ATOM 775 C CA . SER A 1 100 ? 2.127 -11.305 -23.781 1 88.88 100 SER A CA 1
ATOM 776 C C . SER A 1 100 ? 1.437 -12.664 -23.688 1 88.88 100 SER A C 1
ATOM 778 O O . SER A 1 100 ? 1.914 -13.562 -23 1 88.88 100 SER A O 1
ATOM 780 N N . PHE A 1 101 ? 0.494 -12.828 -24.375 1 88.88 101 PHE A N 1
ATOM 781 C CA . PHE A 1 101 ? -0.369 -13.992 -24.219 1 88.88 101 PHE A CA 1
ATOM 782 C C . PHE A 1 101 ? 0.414 -15.281 -24.438 1 88.88 101 PHE A C 1
ATOM 784 O O . PHE A 1 101 ? 0.402 -16.172 -23.594 1 88.88 101 PHE A O 1
ATOM 791 N N . GLU A 1 102 ? 1.075 -15.391 -25.516 1 90.44 102 GLU A N 1
ATOM 792 C CA . GLU A 1 102 ? 1.805 -16.609 -25.859 1 90.44 102 GLU A CA 1
ATOM 793 C C . GLU A 1 102 ? 2.957 -16.844 -24.891 1 90.44 102 GLU A C 1
ATOM 795 O O . GLU A 1 102 ? 3.217 -17.9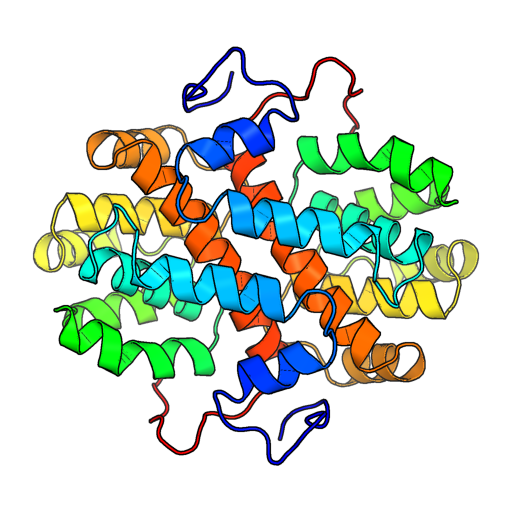84 -24.484 1 90.44 102 GLU A O 1
ATOM 800 N N . LYS A 1 103 ? 3.604 -15.781 -24.578 1 92.38 103 LYS A N 1
ATOM 801 C CA . LYS A 1 103 ? 4.707 -15.875 -23.625 1 92.38 103 LYS A CA 1
ATOM 802 C C . LYS A 1 103 ? 4.227 -16.391 -22.281 1 92.38 103 LYS A C 1
ATOM 804 O O . LYS A 1 103 ? 4.879 -17.234 -21.656 1 92.38 103 LYS A O 1
ATOM 809 N N . LEU A 1 104 ? 3.174 -15.891 -21.875 1 95.69 104 LEU A N 1
ATOM 810 C CA . LEU A 1 104 ? 2.596 -16.328 -20.609 1 95.69 104 LEU A CA 1
ATOM 811 C C . LEU A 1 104 ? 2.178 -17.797 -20.672 1 95.69 104 LEU A C 1
ATOM 813 O O . LEU A 1 104 ? 2.426 -18.562 -19.75 1 95.69 104 LEU A O 1
ATOM 817 N N . LYS A 1 105 ? 1.559 -18.172 -21.75 1 95.06 105 LYS A N 1
ATOM 818 C CA . LYS A 1 105 ? 1.104 -19.547 -21.922 1 95.06 105 LYS A CA 1
ATOM 819 C C . LYS A 1 105 ? 2.271 -20.516 -21.844 1 95.06 105 LYS A C 1
ATOM 821 O O . LYS A 1 105 ? 2.143 -21.609 -21.266 1 95.06 105 LYS A O 1
ATOM 826 N N . ASP A 1 106 ? 3.348 -20.109 -22.344 1 96.81 106 ASP A N 1
ATOM 827 C CA . ASP A 1 106 ? 4.504 -21 -22.438 1 96.81 106 ASP A CA 1
ATOM 828 C C . ASP A 1 106 ? 5.25 -21.062 -21.094 1 96.81 106 ASP A C 1
ATOM 830 O O . ASP A 1 106 ? 5.84 -22.078 -20.75 1 96.81 106 ASP A O 1
ATOM 834 N N . LEU A 1 107 ? 5.211 -19.984 -20.328 1 98.44 107 LEU A N 1
ATOM 835 C CA . LEU A 1 107 ? 6.145 -19.859 -19.219 1 98.44 107 LEU A CA 1
ATOM 836 C C . LEU A 1 107 ? 5.426 -20.047 -17.875 1 98.44 107 LEU A C 1
ATOM 838 O O . LEU A 1 107 ? 6.062 -20.266 -16.844 1 98.44 107 LEU A O 1
ATOM 842 N N . PHE A 1 108 ? 4.137 -19.953 -17.875 1 98.69 108 PHE A N 1
ATOM 843 C CA . PHE A 1 108 ? 3.381 -19.984 -16.625 1 98.69 108 PHE A CA 1
ATOM 844 C C . PHE A 1 108 ? 2.236 -20.984 -16.703 1 98.69 108 PHE A C 1
ATOM 846 O O . PHE A 1 108 ? 1.657 -21.188 -17.781 1 98.69 108 PHE A O 1
ATOM 853 N N . THR A 1 109 ? 1.945 -21.578 -15.57 1 98.44 109 THR A N 1
ATOM 854 C CA . THR A 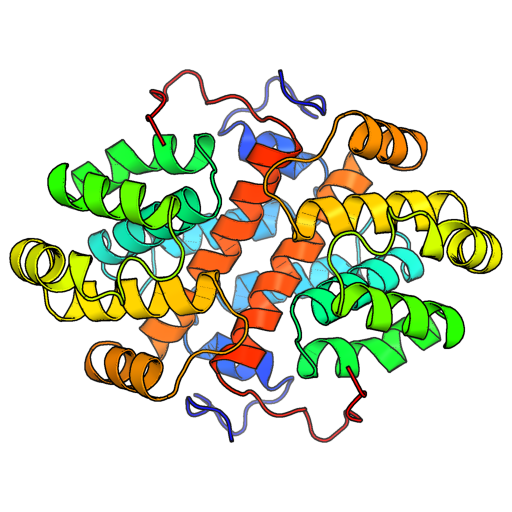1 109 ? 0.745 -22.406 -15.492 1 98.44 109 THR A CA 1
ATOM 855 C C . THR A 1 109 ? -0.511 -21.547 -15.586 1 98.44 109 THR A C 1
ATOM 857 O O . THR A 1 109 ? -0.443 -20.328 -15.453 1 98.44 109 THR A O 1
ATOM 860 N N . GLN A 1 110 ? -1.668 -22.156 -15.766 1 97.81 110 GLN A N 1
ATOM 861 C CA . GLN A 1 110 ? -2.943 -21.453 -15.82 1 97.81 110 GLN A CA 1
ATOM 862 C C . GLN A 1 110 ? -3.205 -20.688 -14.523 1 97.81 110 GLN A C 1
ATOM 864 O O . GLN A 1 110 ? -3.658 -19.547 -14.555 1 97.81 110 GLN A O 1
ATOM 869 N N . LYS A 1 111 ? -2.916 -21.312 -13.391 1 98.56 111 LYS A N 1
ATOM 870 C CA . LYS A 1 111 ? -3.107 -20.656 -12.102 1 98.56 111 LYS A CA 1
ATOM 871 C C . LYS A 1 111 ? -2.18 -19.453 -11.945 1 98.56 111 LYS A C 1
ATOM 873 O O . LYS A 1 111 ? -2.607 -18.391 -11.5 1 98.56 111 LYS A O 1
ATOM 878 N N . GLU A 1 112 ? -0.916 -19.625 -12.32 1 98.81 112 GLU A N 1
ATOM 879 C CA . GLU A 1 112 ? 0.04 -18.516 -12.234 1 98.81 112 GLU A CA 1
ATOM 880 C C . GLU A 1 112 ? -0.38 -17.344 -13.117 1 98.81 112 GLU A C 1
ATOM 882 O O . GLU A 1 112 ? -0.272 -16.188 -12.719 1 98.81 112 GLU A O 1
ATOM 887 N N . ARG A 1 113 ? -0.865 -17.641 -14.312 1 98.38 113 ARG A N 1
ATOM 888 C CA . ARG A 1 113 ? -1.319 -16.609 -15.227 1 98.38 113 ARG A CA 1
ATOM 889 C C . ARG A 1 113 ? -2.5 -15.836 -14.641 1 98.38 113 ARG A C 1
ATOM 891 O O . ARG A 1 113 ? -2.516 -14.602 -14.656 1 98.38 113 ARG A O 1
ATOM 898 N N . ALA A 1 114 ? -3.467 -16.562 -14.148 1 98.19 114 ALA A N 1
ATOM 899 C CA . ALA A 1 114 ? -4.637 -15.922 -13.547 1 98.19 114 ALA A CA 1
ATOM 900 C C . ALA A 1 114 ? -4.238 -15.031 -12.375 1 98.19 114 ALA A C 1
ATOM 902 O O . ALA A 1 114 ? -4.734 -13.906 -12.25 1 98.19 114 ALA A O 1
ATOM 903 N N . LEU A 1 115 ? -3.326 -15.539 -11.586 1 98.75 115 LEU A N 1
ATOM 904 C CA . LEU A 1 115 ? -2.803 -14.805 -10.438 1 98.75 115 LEU A CA 1
ATOM 905 C C . LEU A 1 115 ? -2.133 -13.508 -10.875 1 98.75 115 LEU A C 1
ATOM 907 O O . LEU A 1 115 ? -2.428 -12.438 -10.336 1 98.75 115 LEU A O 1
ATOM 911 N N . LEU A 1 116 ? -1.291 -13.562 -11.859 1 98.81 116 LEU A N 1
ATOM 912 C CA . LEU A 1 116 ? -0.483 -12.43 -12.281 1 98.81 116 LEU A CA 1
ATOM 913 C C . LEU A 1 116 ? -1.342 -11.383 -12.977 1 98.81 116 LEU A C 1
ATOM 915 O O . LEU A 1 116 ? -1.172 -10.18 -12.758 1 98.81 116 LEU A O 1
ATOM 919 N N . VAL A 1 117 ? -2.281 -11.789 -13.812 1 98.5 117 VAL A N 1
ATOM 920 C CA . VAL A 1 117 ? -3.168 -10.867 -14.516 1 98.5 117 VAL A CA 1
ATOM 921 C C . VAL A 1 117 ? -4.059 -10.141 -13.508 1 98.5 117 VAL A C 1
ATOM 923 O O . VAL A 1 117 ? -4.238 -8.93 -13.594 1 98.5 117 VAL A O 1
ATOM 926 N N . PHE A 1 118 ? -4.535 -10.898 -12.57 1 98.81 118 PHE A N 1
ATOM 927 C CA . PHE A 1 118 ? -5.352 -10.312 -11.516 1 98.81 118 PHE A CA 1
ATOM 928 C C . PHE A 1 118 ? -4.543 -9.32 -10.695 1 98.81 118 PHE A C 1
ATOM 930 O O . PHE A 1 118 ? -4.992 -8.195 -10.453 1 98.81 118 PHE A O 1
ATOM 937 N N . LEU A 1 119 ? -3.357 -9.719 -10.281 1 98.94 119 LEU A N 1
ATOM 938 C CA . LEU A 1 119 ? -2.51 -8.883 -9.445 1 98.94 119 LEU A CA 1
ATOM 939 C C . LEU A 1 119 ? -2.123 -7.598 -10.172 1 98.94 119 LEU A C 1
ATOM 941 O O . LEU A 1 119 ? -2.129 -6.516 -9.578 1 98.94 119 LEU A O 1
ATOM 945 N N . GLU A 1 120 ? -1.8 -7.695 -11.461 1 98.81 120 GLU A N 1
ATOM 946 C CA . GLU A 1 120 ? -1.494 -6.504 -12.25 1 98.81 120 GLU A CA 1
ATOM 947 C C . GLU A 1 120 ? -2.664 -5.523 -12.25 1 98.81 120 GLU A C 1
ATOM 949 O O . GLU A 1 120 ? -2.469 -4.32 -12.078 1 98.81 120 GLU A O 1
ATOM 954 N N . ALA A 1 121 ? -3.869 -6.035 -12.414 1 98.81 121 ALA A N 1
ATOM 955 C CA . ALA A 1 121 ? -5.059 -5.191 -12.414 1 98.81 121 ALA A CA 1
ATOM 956 C C . ALA A 1 121 ? -5.234 -4.5 -11.062 1 98.81 121 ALA A C 1
ATOM 958 O O . ALA A 1 121 ? -5.527 -3.301 -11.008 1 98.81 121 ALA A O 1
ATOM 959 N N . VAL A 1 122 ? -5.008 -5.25 -9.977 1 98.88 122 VAL A N 1
ATOM 960 C CA . VAL A 1 122 ? -5.16 -4.719 -8.625 1 98.88 122 VAL A CA 1
ATOM 961 C C . VAL A 1 122 ? -4.145 -3.605 -8.391 1 98.88 122 VAL A C 1
ATOM 963 O O . VAL A 1 122 ? -4.465 -2.584 -7.777 1 98.88 122 VAL A O 1
ATOM 966 N N . ILE A 1 123 ? -2.906 -3.805 -8.828 1 98.75 123 ILE A N 1
ATOM 967 C CA . ILE A 1 123 ? -1.826 -2.844 -8.633 1 98.75 123 ILE A CA 1
ATOM 968 C C . ILE A 1 123 ? -2.133 -1.56 -9.398 1 98.75 123 ILE A C 1
ATOM 970 O O . ILE A 1 123 ? -1.944 -0.458 -8.875 1 98.75 123 ILE A O 1
ATOM 974 N N . GLU A 1 124 ? -2.77 -1.656 -10.602 1 98.12 124 GLU A N 1
ATOM 975 C CA . GLU A 1 124 ? -2.768 -0.55 -11.555 1 98.12 124 GLU A CA 1
ATOM 976 C C . GLU A 1 124 ? -4.043 0.282 -11.438 1 98.12 124 GLU A C 1
ATOM 978 O O . GLU A 1 124 ? -4.09 1.422 -11.906 1 98.12 124 GLU A O 1
ATOM 983 N N . SER A 1 125 ? -5.082 -0.323 -10.828 1 96.94 125 SER A N 1
ATOM 984 C CA . SER A 1 125 ? -6.34 0.416 -10.766 1 96.94 125 SER A CA 1
ATOM 985 C C . SER A 1 125 ? -7.152 0.026 -9.539 1 96.94 125 SER A C 1
ATOM 987 O O . SER A 1 125 ? -7.129 -1.131 -9.109 1 96.94 125 SER A O 1
ATOM 989 N N . PRO A 1 126 ? -7.887 0.994 -9 1 96.94 126 PRO A N 1
ATOM 990 C CA . PRO A 1 126 ? -8.734 0.697 -7.84 1 96.94 126 PRO A CA 1
ATOM 991 C C . PRO A 1 126 ? -9.828 -0.326 -8.156 1 96.94 126 PRO A C 1
ATOM 993 O O . PRO A 1 126 ? -10.227 -1.096 -7.281 1 96.94 126 PRO A O 1
ATOM 996 N N . GLU A 1 127 ? -10.266 -0.284 -9.367 1 95.06 127 GLU A N 1
ATOM 997 C CA . GLU A 1 127 ? -11.312 -1.229 -9.758 1 95.06 127 GLU A CA 1
ATOM 998 C C . GLU A 1 127 ? -10.758 -2.299 -10.703 1 95.06 127 GLU A C 1
ATOM 1000 O O . GLU A 1 127 ? -9.875 -2.02 -11.516 1 95.06 127 GLU A O 1
ATOM 1005 N N . VAL A 1 128 ? -11.234 -3.479 -10.547 1 97.88 128 VAL A N 1
ATOM 1006 C CA . VAL A 1 128 ? -10.875 -4.617 -11.383 1 97.88 128 VAL A CA 1
ATOM 1007 C C . VAL A 1 128 ? -12.094 -5.078 -12.18 1 97.88 128 VAL A C 1
ATOM 1009 O O . VAL A 1 128 ? -13.172 -5.281 -11.609 1 97.88 128 VAL A O 1
ATOM 1012 N N . ASP A 1 129 ? -11.906 -5.246 -13.414 1 97.06 129 ASP A N 1
ATOM 1013 C CA . ASP A 1 129 ? -12.969 -5.688 -14.312 1 97.06 129 ASP A CA 1
ATOM 1014 C C . ASP A 1 129 ? -13.531 -7.039 -13.875 1 97.06 129 ASP A C 1
ATOM 1016 O O . ASP A 1 129 ? -12.789 -7.898 -13.391 1 97.06 129 ASP A O 1
ATOM 1020 N N . ASP A 1 130 ? -14.805 -7.25 -14.211 1 97.88 130 ASP A N 1
ATOM 1021 C CA . ASP A 1 130 ? -15.484 -8.484 -13.836 1 97.88 130 ASP A CA 1
ATOM 1022 C C . ASP A 1 130 ? -14.828 -9.695 -14.492 1 97.88 130 ASP A C 1
ATOM 1024 O O . ASP A 1 130 ? -14.727 -10.758 -13.883 1 97.88 130 ASP A O 1
ATOM 1028 N N . LYS A 1 131 ? -14.375 -9.539 -15.68 1 97.62 131 LYS A N 1
ATOM 1029 C CA . LYS A 1 131 ? -13.766 -10.656 -16.391 1 97.62 131 LYS A CA 1
ATOM 1030 C C . LYS A 1 131 ? -12.445 -11.078 -15.75 1 97.62 131 LYS A C 1
ATOM 1032 O O . LYS A 1 131 ? -12.172 -12.266 -15.609 1 97.62 131 LYS A O 1
ATOM 1037 N N . VAL A 1 132 ? -11.688 -10.07 -15.414 1 98 132 VAL A N 1
ATOM 1038 C CA . VAL A 1 132 ? -10.406 -10.344 -14.766 1 98 132 VAL A CA 1
ATOM 1039 C C . VAL A 1 132 ? -10.641 -11.016 -13.414 1 98 132 VAL A C 1
ATOM 1041 O O . VAL A 1 132 ? -9.977 -12 -13.078 1 98 132 VAL A O 1
ATOM 1044 N N . PHE A 1 133 ? -11.617 -10.531 -12.656 1 98.69 133 PHE A N 1
ATOM 1045 C CA . PHE A 1 133 ? -11.922 -11.117 -11.352 1 98.69 133 PHE A CA 1
ATOM 1046 C C . PHE A 1 133 ? -12.422 -12.547 -11.5 1 98.69 133 PHE A C 1
ATOM 1048 O O . PHE A 1 133 ? -12.031 -13.43 -10.742 1 98.69 133 PHE A O 1
ATOM 1055 N N . ALA A 1 134 ? -13.281 -12.75 -12.477 1 98.62 134 ALA A N 1
ATOM 1056 C CA . ALA A 1 134 ? -13.812 -14.086 -12.711 1 98.62 134 ALA A CA 1
ATOM 1057 C C . ALA A 1 134 ? -12.695 -15.07 -13.062 1 98.62 134 ALA A C 1
ATOM 1059 O O . ALA A 1 134 ? -12.734 -16.234 -12.648 1 98.62 134 ALA A O 1
ATOM 1060 N N . GLY A 1 135 ? -11.727 -14.602 -13.883 1 98.31 135 GLY A N 1
ATOM 1061 C CA . GLY A 1 135 ? -10.562 -15.43 -14.195 1 98.31 135 GLY A CA 1
ATOM 1062 C C . GLY A 1 135 ? -9.766 -15.812 -12.969 1 98.31 135 GLY A C 1
ATOM 1063 O O . GLY A 1 135 ? -9.328 -16.969 -12.844 1 98.31 135 GLY A O 1
ATOM 1064 N N . ALA A 1 136 ? -9.586 -14.914 -12.055 1 98.69 136 ALA A N 1
ATOM 1065 C CA . ALA A 1 136 ? -8.898 -15.203 -10.797 1 98.69 136 ALA A CA 1
ATOM 1066 C C . ALA A 1 136 ? -9.688 -16.188 -9.953 1 98.69 136 ALA A C 1
ATOM 1068 O O . ALA A 1 136 ? -9.125 -17.141 -9.414 1 98.69 136 ALA A O 1
ATOM 1069 N N . LYS A 1 137 ? -10.984 -16 -9.844 1 98.62 137 LYS A N 1
ATOM 1070 C CA . LYS A 1 137 ? -11.852 -16.828 -9.008 1 98.62 137 LYS A CA 1
ATOM 1071 C C . LYS A 1 137 ? -11.891 -18.266 -9.508 1 98.62 137 LYS A C 1
ATOM 1073 O O . LYS A 1 137 ? -12.078 -19.203 -8.727 1 98.62 137 LYS A O 1
ATOM 1078 N N . ALA A 1 138 ? -11.664 -18.391 -10.797 1 98.75 138 ALA A N 1
ATOM 1079 C CA . ALA A 1 138 ? -11.672 -19.734 -11.391 1 98.75 138 ALA A CA 1
ATOM 1080 C C . ALA A 1 138 ? -10.453 -20.531 -10.945 1 98.75 138 ALA A C 1
ATOM 1082 O O . ALA A 1 138 ? -10.484 -21.766 -10.93 1 98.75 138 ALA A O 1
ATOM 1083 N N . GLU A 1 139 ? -9.344 -19.875 -10.484 1 98.81 139 GLU A N 1
ATOM 1084 C CA . GLU A 1 139 ? -8.086 -20.562 -10.234 1 98.81 139 GLU A CA 1
ATOM 1085 C C . GLU A 1 139 ? -7.652 -20.406 -8.781 1 98.81 139 GLU A C 1
ATOM 1087 O O . GLU A 1 139 ? -6.82 -21.172 -8.289 1 98.81 139 GLU A O 1
ATOM 1092 N N . LEU A 1 140 ? -8.258 -19.422 -8.094 1 98.88 140 LEU A N 1
ATOM 1093 C CA . LEU A 1 140 ? -7.789 -19.078 -6.758 1 98.88 140 LEU A CA 1
ATOM 1094 C C . LEU A 1 140 ? -8.93 -19.156 -5.746 1 98.88 140 LEU A C 1
ATOM 1096 O O . LEU A 1 140 ? -10.062 -18.797 -6.055 1 98.88 140 LEU A O 1
ATOM 1100 N N . SER A 1 141 ? -8.57 -19.594 -4.531 1 98.75 141 SER A N 1
ATOM 1101 C CA . SER A 1 141 ? -9.539 -19.562 -3.438 1 98.75 141 SER A CA 1
ATOM 1102 C C . SER A 1 141 ? -9.789 -18.141 -2.953 1 98.75 141 SER A C 1
ATOM 1104 O O . SER A 1 141 ? -9.023 -17.234 -3.271 1 98.75 141 SER A O 1
ATOM 1106 N N . ASP A 1 142 ? -10.867 -17.984 -2.145 1 98.75 142 ASP A N 1
ATOM 1107 C CA . ASP A 1 142 ? -11.133 -16.688 -1.538 1 98.75 142 ASP A CA 1
ATOM 1108 C C . ASP A 1 142 ? -9.945 -16.203 -0.706 1 98.75 142 ASP A C 1
ATOM 1110 O O . ASP A 1 142 ? -9.57 -15.039 -0.752 1 98.75 142 ASP A O 1
ATOM 1114 N N . ARG A 1 143 ? -9.352 -17.156 -0.019 1 98.56 143 ARG A N 1
ATOM 1115 C CA . ARG A 1 143 ? -8.188 -16.828 0.805 1 98.56 143 ARG A CA 1
ATOM 1116 C C . ARG A 1 143 ? -7.016 -16.375 -0.055 1 98.56 143 ARG A C 1
ATOM 1118 O O . ARG A 1 143 ? -6.363 -15.375 0.253 1 98.56 143 ARG A O 1
ATOM 1125 N N . GLU A 1 144 ? -6.75 -17.078 -1.12 1 98.88 144 GLU A N 1
ATOM 1126 C CA . GLU A 1 144 ? -5.637 -16.703 -1.992 1 98.88 144 GLU A CA 1
ATOM 1127 C C . GLU A 1 144 ? -5.855 -15.32 -2.605 1 98.88 144 GLU A C 1
ATOM 1129 O O . GLU A 1 144 ? -4.906 -14.555 -2.762 1 98.88 144 GLU A O 1
ATOM 1134 N N . ILE A 1 145 ? -7.078 -14.977 -2.93 1 98.94 145 ILE A N 1
ATOM 1135 C CA . ILE A 1 145 ? -7.406 -13.68 -3.502 1 98.94 145 ILE A CA 1
ATOM 1136 C C . ILE A 1 145 ? -7.113 -12.578 -2.482 1 98.94 145 ILE A C 1
ATOM 1138 O O . ILE A 1 145 ? -6.445 -11.594 -2.797 1 98.94 145 ILE A O 1
ATOM 1142 N N . VAL A 1 146 ? -7.523 -12.766 -1.264 1 98.88 146 VAL A N 1
ATOM 1143 C CA . VAL A 1 146 ? -7.309 -11.766 -0.224 1 98.88 146 VAL A CA 1
ATOM 1144 C C . VAL A 1 146 ? -5.824 -11.672 0.108 1 98.88 146 VAL A C 1
ATOM 1146 O O . VAL A 1 146 ? -5.285 -10.57 0.288 1 98.88 146 VAL A O 1
ATOM 1149 N N . GLU A 1 147 ? -5.188 -12.812 0.142 1 98.75 147 GLU A N 1
ATOM 1150 C CA . GLU A 1 147 ? -3.746 -12.812 0.385 1 98.75 147 GLU A CA 1
ATOM 1151 C C . GLU A 1 147 ? -3.002 -12.047 -0.708 1 98.75 147 GLU A C 1
ATOM 1153 O O . GLU A 1 147 ? -2.072 -11.297 -0.423 1 98.75 147 GLU A O 1
ATOM 1158 N N . LEU A 1 148 ? -3.43 -12.172 -1.932 1 98.88 148 LEU A N 1
ATOM 1159 C CA . LEU A 1 148 ? -2.777 -11.469 -3.029 1 98.88 148 LEU A CA 1
ATOM 1160 C C . LEU A 1 148 ? -2.977 -9.961 -2.906 1 98.88 148 LEU A C 1
ATOM 1162 O O . LEU A 1 148 ? -2.029 -9.188 -3.074 1 98.88 148 LEU A O 1
ATOM 1166 N N . ILE A 1 149 ? -4.184 -9.531 -2.582 1 98.88 149 ILE A N 1
ATOM 1167 C CA . ILE A 1 149 ? -4.488 -8.109 -2.471 1 98.88 149 ILE A CA 1
ATOM 1168 C C . ILE A 1 149 ? -3.678 -7.5 -1.328 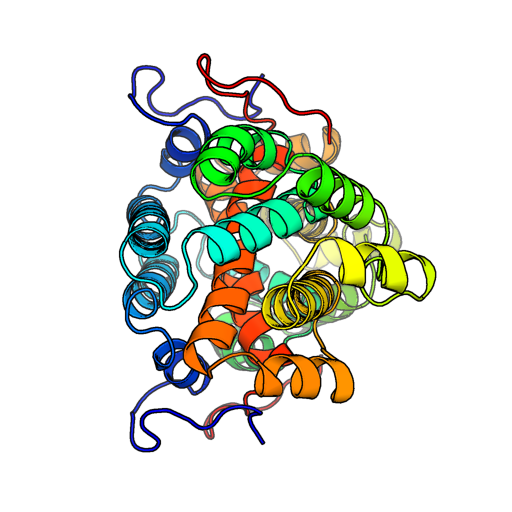1 98.88 149 ILE A C 1
ATOM 1170 O O . ILE A 1 149 ? -3.094 -6.426 -1.479 1 98.88 149 ILE A O 1
ATOM 1174 N N . THR A 1 150 ? -3.545 -8.242 -0.236 1 98.75 150 THR A N 1
ATOM 1175 C CA . THR A 1 150 ? -2.885 -7.656 0.927 1 98.75 150 THR A CA 1
ATOM 1176 C C . THR A 1 150 ? -1.367 -7.777 0.803 1 98.75 150 THR A C 1
ATOM 1178 O O . THR A 1 150 ? -0.63 -6.91 1.272 1 98.75 150 THR A O 1
ATOM 1181 N N . LEU A 1 151 ? -0.926 -8.812 0.117 1 98.69 151 LEU A N 1
ATOM 1182 C CA . LEU A 1 151 ? 0.501 -8.977 -0.136 1 98.69 151 LEU A CA 1
ATOM 1183 C C . LEU A 1 151 ? 1.04 -7.824 -0.976 1 98.69 151 LEU A C 1
ATOM 1185 O O . LEU A 1 151 ? 2.08 -7.25 -0.651 1 98.69 151 LEU A O 1
ATOM 1189 N N . GLN A 1 152 ? 0.361 -7.52 -2.023 1 98.75 152 GLN A N 1
ATOM 1190 C CA . GLN A 1 152 ? 0.835 -6.414 -2.85 1 98.75 152 GLN A CA 1
ATOM 1191 C C . GLN A 1 152 ? 0.758 -5.09 -2.096 1 98.75 152 GLN A C 1
ATOM 1193 O O . GLN A 1 152 ? 1.595 -4.207 -2.295 1 98.75 152 GLN A O 1
ATOM 1198 N N . GLY A 1 153 ? -0.218 -4.902 -1.185 1 98.81 153 GLY A N 1
ATOM 1199 C CA . GLY A 1 153 ? -0.279 -3.717 -0.348 1 98.81 153 GLY A CA 1
ATOM 1200 C C . GLY A 1 153 ? 0.916 -3.576 0.577 1 98.81 153 GLY A C 1
ATOM 1201 O O . GLY A 1 153 ? 1.442 -2.475 0.756 1 98.81 153 GLY A O 1
ATOM 1202 N N . PHE A 1 154 ? 1.301 -4.703 1.179 1 98.81 154 PHE A N 1
ATOM 1203 C CA . PHE A 1 154 ? 2.498 -4.734 2.012 1 98.81 154 PHE A CA 1
ATOM 1204 C C . PHE A 1 154 ? 3.723 -4.301 1.213 1 98.81 154 PHE A C 1
ATOM 1206 O O . PHE A 1 154 ? 4.465 -3.416 1.639 1 98.81 154 PHE A O 1
ATOM 1213 N N . TYR A 1 155 ? 3.859 -4.793 0.06 1 98.88 155 TYR A N 1
ATOM 1214 C CA . TYR A 1 155 ? 5.062 -4.508 -0.711 1 98.88 155 TYR A CA 1
ATOM 1215 C C . TYR A 1 155 ? 4.969 -3.141 -1.381 1 98.88 155 TYR A C 1
ATOM 1217 O O . TYR A 1 155 ? 5.988 -2.551 -1.75 1 98.88 155 TYR A O 1
ATOM 1225 N N . PHE A 1 156 ? 3.719 -2.633 -1.592 1 98.94 156 PHE A N 1
ATOM 1226 C CA . PHE A 1 156 ? 3.586 -1.226 -1.951 1 98.94 156 PHE A CA 1
ATOM 1227 C C . PHE A 1 156 ? 4.207 -0.333 -0.883 1 98.94 156 PHE A C 1
ATOM 1229 O O . PHE A 1 156 ? 4.98 0.574 -1.198 1 98.94 156 PHE A O 1
ATOM 1236 N N . THR A 1 157 ? 3.914 -0.593 0.355 1 98.88 157 THR A N 1
ATOM 1237 C CA . THR A 1 157 ? 4.395 0.201 1.48 1 98.88 157 THR A CA 1
ATOM 1238 C C . THR A 1 157 ? 5.914 0.12 1.588 1 98.88 157 THR A C 1
ATOM 1240 O O . THR A 1 157 ? 6.59 1.146 1.694 1 98.88 157 THR A O 1
ATOM 1243 N N . PHE A 1 158 ? 6.441 -1.071 1.479 1 98.88 158 PHE A N 1
ATOM 1244 C CA . PHE A 1 158 ? 7.883 -1.254 1.58 1 98.88 158 PHE A CA 1
ATOM 1245 C C . PHE A 1 158 ? 8.594 -0.626 0.387 1 98.88 158 PHE A C 1
ATOM 1247 O O . PHE A 1 158 ? 9.672 -0.051 0.533 1 98.88 158 PHE A O 1
ATOM 1254 N N . SER A 1 159 ? 7.977 -0.747 -0.762 1 98.88 159 SER A N 1
ATOM 1255 C CA . SER A 1 159 ? 8.562 -0.134 -1.948 1 98.88 159 SER A CA 1
ATOM 1256 C C . SER A 1 159 ? 8.602 1.386 -1.825 1 98.88 159 SER A C 1
ATOM 1258 O O . SER A 1 159 ? 9.602 2.018 -2.17 1 98.88 159 SER A O 1
ATOM 1260 N N . ARG A 1 160 ? 7.52 1.981 -1.34 1 98.88 160 ARG A N 1
ATOM 1261 C CA . ARG A 1 160 ? 7.512 3.43 -1.155 1 98.88 160 ARG A CA 1
ATOM 1262 C C . ARG A 1 160 ? 8.562 3.857 -0.133 1 98.88 160 ARG A C 1
ATOM 1264 O O . ARG A 1 160 ? 9.211 4.891 -0.298 1 98.88 160 ARG A O 1
ATOM 1271 N N . MET A 1 161 ? 8.758 3.049 0.951 1 98.81 161 MET A N 1
ATOM 1272 C CA . MET A 1 161 ? 9.82 3.34 1.909 1 98.81 161 MET A CA 1
ATOM 1273 C C . MET A 1 161 ? 11.18 3.381 1.219 1 98.81 161 MET A C 1
ATOM 1275 O O . MET A 1 161 ? 11.953 4.32 1.415 1 98.81 161 MET A O 1
ATOM 1279 N N . THR A 1 162 ? 11.438 2.395 0.384 1 98.75 162 THR A N 1
ATOM 1280 C CA . THR A 1 162 ? 12.766 2.27 -0.2 1 98.75 162 THR A CA 1
ATOM 1281 C C . THR A 1 162 ? 12.984 3.318 -1.288 1 98.75 162 THR A C 1
ATOM 1283 O O . THR A 1 162 ? 14.062 3.9 -1.394 1 98.75 162 THR A O 1
ATOM 1286 N N . THR A 1 163 ? 11.977 3.633 -2.109 1 98.69 163 THR A N 1
ATOM 1287 C CA . THR A 1 163 ? 12.141 4.559 -3.225 1 98.69 163 THR A CA 1
ATOM 1288 C C . THR A 1 163 ? 12.117 6.004 -2.734 1 98.69 163 THR A C 1
ATOM 1290 O O . THR A 1 163 ? 12.93 6.824 -3.17 1 98.69 163 THR A O 1
ATOM 1293 N N . VAL A 1 164 ? 11.227 6.344 -1.786 1 98.81 164 VAL A N 1
ATOM 1294 C CA . VAL A 1 164 ? 11.078 7.711 -1.306 1 98.81 164 VAL A CA 1
ATOM 1295 C C . VAL A 1 164 ? 12.281 8.094 -0.452 1 98.81 164 VAL A C 1
ATOM 1297 O O . VAL A 1 164 ? 12.781 9.219 -0.539 1 98.81 164 VAL A O 1
ATOM 1300 N N . LEU A 1 165 ? 12.789 7.133 0.345 1 98.75 165 LEU A N 1
ATOM 1301 C CA . LEU A 1 165 ? 13.844 7.453 1.295 1 98.75 165 LEU A CA 1
ATOM 1302 C C . LEU A 1 165 ? 15.211 7.062 0.739 1 98.75 165 LEU A C 1
ATOM 1304 O O . LEU A 1 165 ? 16.234 7.219 1.417 1 98.75 165 LEU A O 1
ATOM 1308 N N . ASN A 1 166 ? 15.227 6.578 -0.519 1 98.06 166 ASN A N 1
ATOM 1309 C CA . ASN A 1 166 ? 16.469 6.211 -1.172 1 98.06 166 ASN A CA 1
ATOM 1310 C C . ASN A 1 166 ? 17.297 5.254 -0.312 1 98.06 166 ASN A C 1
ATOM 1312 O O . ASN A 1 166 ? 18.469 5.508 -0.045 1 98.06 166 ASN A O 1
ATOM 1316 N N . ILE A 1 167 ? 16.641 4.184 0.137 1 98.12 167 ILE A N 1
ATOM 1317 C CA . ILE A 1 167 ? 17.297 3.221 1.013 1 98.12 167 ILE A CA 1
ATOM 1318 C C . ILE A 1 167 ? 18.281 2.377 0.204 1 98.12 167 ILE A C 1
ATOM 1320 O O . ILE A 1 167 ? 17.938 1.829 -0.842 1 98.12 167 ILE A O 1
ATOM 1324 N N . GLU A 1 168 ? 19.484 2.205 0.66 1 96.62 168 GLU A N 1
ATOM 1325 C CA . GLU A 1 168 ? 20.516 1.448 -0.037 1 96.62 168 GLU A CA 1
ATOM 1326 C C . GLU A 1 168 ? 20.312 -0.055 0.128 1 96.62 168 GLU A C 1
ATOM 1328 O O . GLU A 1 168 ? 19.844 -0.512 1.178 1 96.62 168 GLU A O 1
ATOM 1333 N N . LEU A 1 169 ? 20.719 -0.732 -0.863 1 97.38 169 LEU A N 1
ATOM 1334 C CA . LEU A 1 169 ? 20.703 -2.188 -0.757 1 97.38 169 LEU A CA 1
ATOM 1335 C C . LEU A 1 169 ? 21.547 -2.654 0.425 1 97.38 169 LEU A C 1
ATOM 1337 O O . LEU A 1 169 ? 22.547 -2.023 0.765 1 97.38 169 LEU A O 1
ATOM 1341 N N . ASP A 1 170 ? 21.094 -3.73 1.034 1 97.25 170 ASP A N 1
ATOM 1342 C CA . ASP A 1 170 ? 21.938 -4.352 2.045 1 97.25 170 ASP A CA 1
ATOM 1343 C C . ASP A 1 170 ? 23.219 -4.902 1.424 1 97.25 170 ASP A C 1
ATOM 1345 O O . ASP A 1 170 ? 23.234 -5.293 0.255 1 97.25 170 ASP A O 1
ATOM 1349 N N . SER A 1 171 ? 24.297 -5.016 2.152 1 94.88 171 SER A N 1
ATOM 1350 C CA . SER A 1 171 ? 25.625 -5.324 1.635 1 94.88 171 SER A CA 1
ATOM 1351 C C . SER A 1 171 ? 25.672 -6.703 0.992 1 94.88 171 SER A C 1
ATOM 1353 O O . SER A 1 171 ? 26.469 -6.953 0.09 1 94.88 171 SER A O 1
ATOM 1355 N N . PHE A 1 172 ? 24.75 -7.594 1.39 1 96.06 172 PHE A N 1
ATOM 1356 C CA . PHE A 1 172 ? 24.781 -8.969 0.896 1 96.06 172 PHE A CA 1
ATOM 1357 C C . PHE A 1 172 ? 23.984 -9.094 -0.401 1 96.06 172 PHE A C 1
ATOM 1359 O O . PHE A 1 172 ? 24.062 -10.117 -1.086 1 96.06 172 PHE A O 1
ATOM 1366 N N . ALA A 1 173 ? 23.188 -8.094 -0.716 1 96.69 173 ALA A N 1
ATOM 1367 C CA . ALA A 1 173 ? 22.281 -8.195 -1.852 1 96.69 173 ALA A CA 1
ATOM 1368 C C . ALA A 1 173 ? 22.969 -7.754 -3.145 1 96.69 173 ALA A C 1
ATOM 1370 O O . ALA A 1 173 ? 23.797 -6.848 -3.135 1 96.69 173 ALA A O 1
ATOM 1371 N N . THR A 1 174 ? 22.641 -8.367 -4.238 1 96.12 174 THR A N 1
ATOM 1372 C CA . THR A 1 174 ? 23.094 -7.996 -5.574 1 96.12 174 THR A CA 1
ATOM 1373 C C . THR A 1 174 ? 22.016 -7.191 -6.301 1 96.12 174 THR A C 1
ATOM 1375 O O . THR A 1 174 ? 20.875 -7.641 -6.426 1 96.12 174 THR A O 1
ATOM 1378 N N . PRO A 1 175 ? 22.391 -6.074 -6.762 1 94.88 175 PRO A N 1
ATOM 1379 C CA . PRO A 1 175 ? 21.391 -5.242 -7.434 1 94.88 175 PRO A CA 1
ATOM 1380 C C . PRO A 1 175 ? 20.844 -5.891 -8.703 1 94.88 175 PRO A C 1
ATOM 1382 O O . PRO A 1 175 ? 21.625 -6.34 -9.555 1 94.88 175 PRO A O 1
ATOM 1385 N N . ALA A 1 176 ? 19.609 -6.008 -8.758 1 94.38 176 ALA A N 1
ATOM 1386 C CA . ALA A 1 176 ? 18.938 -6.453 -9.984 1 94.38 176 ALA A CA 1
ATOM 1387 C C . ALA A 1 176 ? 18.672 -5.273 -10.914 1 94.38 176 ALA A C 1
ATOM 1389 O O . ALA A 1 176 ? 18.625 -4.125 -10.477 1 94.38 176 ALA A O 1
ATOM 1390 N N . LYS A 1 177 ? 18.625 -5.668 -12.18 1 88.38 177 LYS A N 1
ATOM 1391 C CA . LYS A 1 177 ? 18.281 -4.625 -13.141 1 88.38 177 LYS A CA 1
ATOM 1392 C C . LYS A 1 177 ? 16.766 -4.582 -13.375 1 88.38 177 LYS A C 1
ATOM 1394 O O . LYS A 1 177 ? 16.203 -5.516 -13.938 1 88.38 177 LYS A O 1
ATOM 1399 N N . LEU A 1 178 ? 16.125 -3.65 -12.805 1 92.06 178 LEU A N 1
ATOM 1400 C CA . LEU A 1 178 ? 14.711 -3.398 -13.031 1 92.06 178 LEU A CA 1
ATOM 1401 C C . LEU A 1 178 ? 14.516 -2.354 -14.125 1 92.06 178 LEU A C 1
ATOM 1403 O O . LEU A 1 178 ? 15.188 -1.32 -14.133 1 92.06 178 LEU A O 1
ATOM 1407 N N . MET B 1 1 ? -23.031 -5.613 -4.098 1 88.75 1 MET B N 1
ATOM 1408 C CA . MET B 1 1 ? -22.641 -6.645 -3.137 1 88.75 1 MET B CA 1
ATOM 1409 C C . MET B 1 1 ? -21.172 -6.984 -3.258 1 88.75 1 MET B C 1
ATOM 1411 O O . MET B 1 1 ? -20.594 -6.938 -4.352 1 88.75 1 MET B O 1
ATOM 1415 N N . ALA B 1 2 ? -20.594 -7.445 -2.055 1 96.56 2 ALA B N 1
ATOM 1416 C CA . ALA B 1 2 ? -19.188 -7.812 -2.061 1 96.56 2 ALA B CA 1
ATOM 1417 C C . ALA B 1 2 ? -18.922 -8.977 -3.012 1 96.56 2 ALA B C 1
ATOM 1419 O O . ALA B 1 2 ? -19.766 -9.875 -3.148 1 96.56 2 ALA B O 1
ATOM 1420 N N . ARG B 1 3 ? -17.781 -9.047 -3.633 1 98.31 3 ARG B N 1
ATOM 1421 C CA . ARG B 1 3 ? -17.453 -10.07 -4.621 1 98.31 3 ARG B CA 1
ATOM 1422 C C . ARG B 1 3 ? -17.156 -11.406 -3.951 1 98.31 3 ARG B C 1
ATOM 1424 O O . ARG B 1 3 ? -17.234 -12.453 -4.586 1 98.31 3 ARG B O 1
ATOM 1431 N N . LEU B 1 4 ? -16.656 -11.359 -2.713 1 98.5 4 LEU B N 1
ATOM 1432 C CA . LEU B 1 4 ? -16.453 -12.555 -1.912 1 98.5 4 LEU B CA 1
ATOM 1433 C C . LEU B 1 4 ? -17.438 -12.617 -0.753 1 98.5 4 LEU B C 1
ATOM 1435 O O . LEU B 1 4 ? -17.781 -11.586 -0.163 1 98.5 4 LEU B O 1
ATOM 1439 N N . PRO B 1 5 ? -17.906 -13.805 -0.448 1 97.56 5 PRO B N 1
ATOM 1440 C CA . PRO B 1 5 ? -18.719 -13.906 0.766 1 97.56 5 PRO B CA 1
ATOM 1441 C C . PRO B 1 5 ? -17.922 -13.578 2.033 1 97.56 5 PRO B C 1
ATOM 1443 O O . PRO B 1 5 ? -16.703 -13.68 2.041 1 97.56 5 PRO B O 1
ATOM 1446 N N . TYR B 1 6 ? -18.656 -13.164 3.012 1 96.44 6 TYR B N 1
ATOM 1447 C CA . TYR B 1 6 ? -18 -12.984 4.301 1 96.44 6 TYR B CA 1
ATOM 1448 C C . TYR B 1 6 ? -17.781 -14.328 4.992 1 96.44 6 TYR B C 1
ATOM 1450 O O . TYR B 1 6 ? -18.703 -15.125 5.109 1 96.44 6 TYR B O 1
ATOM 1458 N N . PRO B 1 7 ? -16.594 -14.633 5.445 1 95.94 7 PRO B N 1
ATOM 1459 C CA . PRO B 1 7 ? -16.344 -15.922 6.098 1 95.94 7 PRO B CA 1
ATOM 1460 C C . PRO B 1 7 ? -17.297 -16.188 7.258 1 95.94 7 PRO B C 1
ATOM 1462 O O . PRO B 1 7 ? -17.766 -17.312 7.434 1 95.94 7 PRO B O 1
ATOM 1465 N N . ASP B 1 8 ? -17.562 -15.203 8.078 1 93.56 8 ASP B N 1
ATOM 1466 C CA . ASP B 1 8 ? -18.562 -15.219 9.141 1 93.56 8 ASP B CA 1
ATOM 1467 C C . ASP B 1 8 ? -19.5 -14.031 9.023 1 93.56 8 ASP B C 1
ATOM 1469 O O . ASP B 1 8 ? -19.234 -12.961 9.57 1 93.56 8 ASP B O 1
ATOM 1473 N N . PRO B 1 9 ? -20.578 -14.273 8.438 1 85.56 9 PRO B N 1
ATOM 1474 C CA . PRO B 1 9 ? -21.5 -13.164 8.18 1 85.56 9 PRO B CA 1
ATOM 1475 C C . PRO B 1 9 ? -22.047 -12.547 9.461 1 85.56 9 PRO B C 1
ATOM 1477 O O . PRO B 1 9 ? -22.547 -11.422 9.438 1 85.56 9 PRO B O 1
ATOM 1480 N N . GLN B 1 10 ? -21.906 -13.266 10.555 1 90.25 10 GLN B N 1
ATOM 1481 C CA . GLN B 1 10 ? -22.453 -12.758 11.812 1 90.25 10 GLN B CA 1
ATOM 1482 C C . GLN B 1 10 ? -21.375 -12.062 12.641 1 90.25 10 GLN B C 1
ATOM 1484 O O . GLN B 1 10 ? -21.672 -11.531 13.719 1 90.25 10 GLN B O 1
ATOM 1489 N N . ALA B 1 11 ? -20.203 -12.07 12.008 1 91.19 11 ALA B N 1
ATOM 1490 C CA . ALA B 1 11 ? -19.125 -11.422 12.742 1 91.19 11 ALA B CA 1
ATOM 1491 C C . ALA B 1 11 ? -19.422 -9.945 12.977 1 91.19 11 ALA B C 1
ATOM 1493 O O . ALA B 1 11 ? -20.031 -9.289 12.125 1 91.19 11 ALA B O 1
ATOM 1494 N N . LYS B 1 12 ? -19.078 -9.438 14.164 1 91.44 12 LYS B N 1
ATOM 1495 C CA . LYS B 1 12 ? -19.203 -8.016 14.453 1 91.44 12 LYS B CA 1
ATOM 1496 C C . LYS B 1 12 ? -18 -7.238 13.922 1 91.44 12 LYS B C 1
ATOM 1498 O O . LYS B 1 12 ? -16.953 -7.82 13.648 1 91.44 12 LYS B O 1
ATOM 1503 N N . GLY B 1 13 ? -18.234 -5.977 13.68 1 94.5 13 GLY B N 1
ATOM 1504 C CA . GLY B 1 13 ? -17.141 -5.133 13.242 1 94.5 13 GLY B CA 1
ATOM 1505 C C . GLY B 1 13 ? -17.312 -4.617 11.828 1 94.5 13 GLY B C 1
ATOM 1506 O O . GLY B 1 13 ? -18.391 -4.758 11.234 1 94.5 13 GLY B O 1
ATOM 1507 N N . LEU B 1 14 ? -16.281 -4.023 11.32 1 97 14 LEU B N 1
ATOM 1508 C CA . LEU B 1 14 ? -16.312 -3.381 10.016 1 97 14 LEU B CA 1
ATOM 1509 C C . LEU B 1 14 ? -16.312 -4.422 8.898 1 97 14 LEU B C 1
ATOM 1511 O O . LEU B 1 14 ? -15.617 -5.438 8.992 1 97 14 LEU B O 1
ATOM 1515 N N . ASN B 1 15 ? -17.031 -4.207 7.832 1 97.75 15 ASN B N 1
ATOM 1516 C CA . ASN B 1 15 ? -17.109 -5.109 6.691 1 97.75 15 ASN B CA 1
ATOM 1517 C C . ASN B 1 15 ? -15.734 -5.383 6.086 1 97.75 15 ASN B C 1
ATOM 1519 O O . ASN B 1 15 ? -15.445 -6.5 5.66 1 97.75 15 ASN B O 1
ATOM 1523 N N . VAL B 1 16 ? -14.875 -4.363 6.043 1 98.06 16 VAL B N 1
ATOM 1524 C CA . VAL B 1 16 ? -13.547 -4.535 5.465 1 98.06 16 VAL B CA 1
ATOM 1525 C C . VAL B 1 16 ? -12.742 -5.523 6.305 1 98.06 16 VAL B C 1
ATOM 1527 O O . VAL B 1 16 ? -12.039 -6.375 5.758 1 98.06 16 VAL B O 1
ATOM 1530 N N . LEU B 1 17 ? -12.883 -5.457 7.625 1 97.5 17 LEU B N 1
ATOM 1531 C CA . LEU B 1 17 ? -12.156 -6.371 8.5 1 97.5 17 LEU B CA 1
ATOM 1532 C C . LEU B 1 17 ? -12.688 -7.793 8.359 1 97.5 17 LEU B C 1
ATOM 1534 O O . LEU B 1 17 ? -11.93 -8.758 8.469 1 97.5 17 LEU B O 1
ATOM 1538 N N . LYS B 1 18 ? -13.984 -7.902 8.141 1 97.5 18 LYS B N 1
ATOM 1539 C CA . LYS B 1 18 ? -14.57 -9.219 7.898 1 97.5 18 LYS B CA 1
ATOM 1540 C C . LYS B 1 18 ? -13.977 -9.867 6.648 1 97.5 18 LYS B C 1
ATOM 1542 O O . LYS B 1 18 ? -13.773 -11.078 6.609 1 97.5 18 LYS B O 1
ATOM 1547 N N . GLN B 1 19 ? -13.734 -9.07 5.602 1 98.12 19 GLN B N 1
ATOM 1548 C CA . GLN B 1 19 ? -13.148 -9.602 4.379 1 98.12 19 GLN B CA 1
ATOM 1549 C C . GLN B 1 19 ? -11.688 -9.984 4.594 1 98.12 19 GLN B C 1
ATOM 1551 O O . GLN B 1 19 ? -11.219 -10.984 4.047 1 98.12 19 GLN B O 1
ATOM 1556 N N . PHE B 1 20 ? -10.953 -9.258 5.48 1 98.06 20 PHE B N 1
ATOM 1557 C CA . PHE B 1 20 ? -9.578 -9.602 5.82 1 98.06 20 PHE B CA 1
ATOM 1558 C C . PHE B 1 20 ? -9.516 -10.977 6.477 1 98.06 20 PHE B C 1
ATOM 1560 O O . PHE B 1 20 ? -8.508 -11.68 6.359 1 98.06 20 PHE B O 1
ATOM 1567 N N . ALA B 1 21 ? -10.633 -11.391 7.066 1 97.44 21 ALA B N 1
ATOM 1568 C CA . ALA B 1 21 ? -10.688 -12.633 7.828 1 97.44 21 ALA B CA 1
ATOM 1569 C C . ALA B 1 21 ? -10.555 -13.844 6.91 1 97.44 21 ALA B C 1
ATOM 1571 O O . ALA B 1 21 ? -10.312 -14.961 7.375 1 97.44 21 ALA B O 1
ATOM 1572 N N . HIS B 1 22 ? -10.703 -13.664 5.535 1 98.06 22 HIS B N 1
ATOM 1573 C CA . HIS B 1 22 ? -10.398 -14.75 4.602 1 98.06 22 HIS B CA 1
ATOM 1574 C C . HIS B 1 22 ? -8.953 -15.203 4.734 1 98.06 22 HIS B C 1
ATOM 1576 O O . HIS B 1 22 ? -8.617 -16.344 4.383 1 98.06 22 HIS B O 1
ATOM 1582 N N . ALA B 1 23 ? -8.031 -14.305 5.199 1 97.56 23 ALA B N 1
ATOM 1583 C CA . ALA B 1 23 ? -6.617 -14.602 5.395 1 97.56 23 ALA B CA 1
ATOM 1584 C C . ALA B 1 23 ? -6.234 -14.5 6.867 1 97.56 23 ALA B C 1
ATOM 1586 O O . ALA B 1 23 ? -5.535 -13.57 7.27 1 97.56 23 ALA B O 1
ATOM 1587 N N . PRO B 1 24 ? -6.562 -15.469 7.648 1 94.88 24 PRO B N 1
ATOM 1588 C CA . PRO B 1 24 ? -6.457 -15.352 9.109 1 94.88 24 PRO B CA 1
ATOM 1589 C C . PRO B 1 24 ? -5.012 -15.211 9.578 1 94.88 24 PRO B C 1
ATOM 1591 O O . PRO B 1 24 ? -4.762 -14.641 10.648 1 94.88 24 PRO B O 1
ATOM 1594 N N . THR B 1 25 ? -4.082 -15.609 8.82 1 95.12 25 THR B N 1
ATOM 1595 C CA . THR B 1 25 ? -2.678 -15.602 9.227 1 95.12 25 THR B CA 1
ATOM 1596 C C . THR B 1 25 ? -2.143 -14.172 9.281 1 95.12 25 THR B C 1
ATOM 1598 O O . THR B 1 25 ? -1.175 -13.898 9.992 1 95.12 25 THR B O 1
ATOM 1601 N N . THR B 1 26 ? -2.764 -13.25 8.5 1 96.62 26 THR B N 1
ATOM 1602 C CA . THR B 1 26 ? -2.242 -11.891 8.469 1 96.62 26 THR B CA 1
ATOM 1603 C C . THR B 1 26 ? -3.287 -10.898 8.969 1 96.62 26 THR B C 1
ATOM 1605 O O . THR B 1 26 ? -2.959 -9.758 9.305 1 96.62 26 THR B O 1
ATOM 1608 N N . ALA B 1 27 ? -4.562 -11.336 9.062 1 96.62 27 ALA B N 1
ATOM 1609 C CA . ALA B 1 27 ? -5.668 -10.438 9.383 1 96.62 27 ALA B CA 1
ATOM 1610 C C . ALA B 1 27 ? -5.43 -9.727 10.711 1 96.62 27 ALA B C 1
ATOM 1612 O O . ALA B 1 27 ? -5.617 -8.516 10.82 1 96.62 27 ALA B O 1
ATOM 1613 N N . LYS B 1 28 ? -4.957 -10.461 11.695 1 95.31 28 LYS B N 1
ATOM 1614 C CA . LYS B 1 28 ? -4.742 -9.891 13.016 1 95.31 28 LYS B CA 1
ATOM 1615 C C . LYS B 1 28 ? -3.648 -8.828 12.992 1 95.31 28 LYS B C 1
ATOM 1617 O O . LYS B 1 28 ? -3.725 -7.828 13.711 1 95.31 28 LYS B O 1
ATOM 1622 N N . HIS B 1 29 ? -2.627 -9 12.172 1 96.62 29 HIS B N 1
ATOM 1623 C CA . HIS B 1 29 ? -1.525 -8.055 12.086 1 96.62 29 HIS B CA 1
ATOM 1624 C C . HIS B 1 29 ? -1.971 -6.754 11.414 1 96.62 29 HIS B C 1
ATOM 1626 O O . HIS B 1 29 ? -1.574 -5.664 11.844 1 96.62 29 HIS B O 1
ATOM 1632 N N . TRP B 1 30 ? -2.82 -6.844 10.406 1 97.75 30 TRP B N 1
ATOM 1633 C CA . TRP B 1 30 ? -3.385 -5.652 9.781 1 97.75 30 TRP B CA 1
ATOM 1634 C C . TRP B 1 30 ? -4.234 -4.867 10.781 1 97.75 30 TRP B C 1
ATOM 1636 O O . TRP B 1 30 ? -4.137 -3.639 10.852 1 97.75 30 TRP B O 1
ATOM 1646 N N . GLY B 1 31 ? -5.023 -5.641 11.531 1 96.56 31 GLY B N 1
ATOM 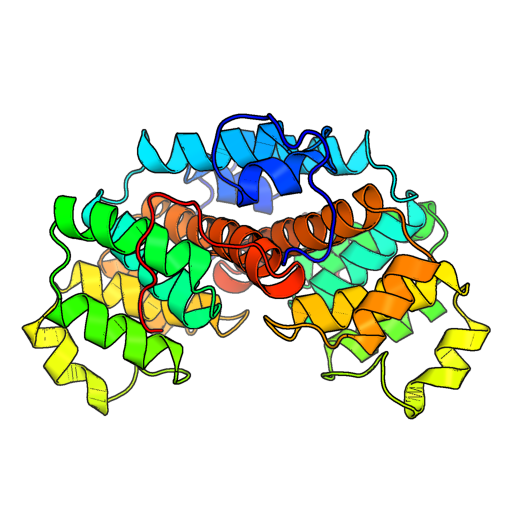1647 C CA . GLY B 1 31 ? -5.805 -4.988 12.57 1 96.56 31 GLY B CA 1
ATOM 1648 C C . GLY B 1 31 ? -4.949 -4.281 13.609 1 96.56 31 GLY B C 1
ATOM 1649 O O . GLY B 1 31 ? -5.289 -3.186 14.055 1 96.56 31 GLY B O 1
ATOM 1650 N N . SER B 1 32 ? -3.83 -4.875 13.969 1 96.56 32 SER B N 1
ATOM 1651 C CA . SER B 1 32 ? -2.936 -4.309 14.977 1 96.56 32 SER B CA 1
ATOM 1652 C C . SER B 1 32 ? -2.289 -3.021 14.469 1 96.56 32 SER B C 1
ATOM 1654 O O . SER B 1 32 ? -2.109 -2.07 15.234 1 96.56 32 SER B O 1
ATOM 1656 N N . ILE B 1 33 ? -1.918 -2.953 13.211 1 96.88 33 ILE B N 1
ATOM 1657 C CA . ILE B 1 33 ? -1.373 -1.725 12.641 1 96.88 33 ILE B CA 1
ATOM 1658 C C . ILE B 1 33 ? -2.434 -0.626 12.672 1 96.88 33 ILE B C 1
ATOM 1660 O O . ILE B 1 33 ? -2.145 0.513 13.047 1 96.88 33 ILE B O 1
ATOM 1664 N N . GLY B 1 34 ? -3.693 -0.978 12.258 1 96.44 34 GLY B N 1
ATOM 1665 C CA . GLY B 1 34 ? -4.789 -0.021 12.305 1 96.44 34 GLY B CA 1
ATOM 1666 C C . GLY B 1 34 ? -5.004 0.577 13.68 1 96.44 34 GLY B C 1
ATOM 1667 O O . GLY B 1 34 ? -5.117 1.796 13.82 1 96.44 34 GLY B O 1
ATOM 1668 N N . ALA B 1 35 ? -4.965 -0.298 14.695 1 96.12 35 ALA B N 1
ATOM 1669 C CA . ALA B 1 35 ? -5.168 0.161 16.062 1 96.12 35 ALA B CA 1
ATOM 1670 C C . ALA B 1 35 ? -4.023 1.062 16.516 1 96.12 35 ALA B C 1
ATOM 1672 O O . ALA B 1 35 ? -4.25 2.086 17.172 1 96.12 35 ALA B O 1
ATOM 1673 N N . ALA B 1 36 ? -2.822 0.745 16.156 1 96.25 36 ALA B N 1
ATOM 1674 C CA . ALA B 1 36 ? -1.636 1.484 16.578 1 96.25 36 ALA B CA 1
ATOM 1675 C C . ALA B 1 36 ? -1.634 2.898 16 1 96.25 36 ALA B C 1
ATOM 1677 O O . ALA B 1 36 ? -1.163 3.836 16.656 1 96.25 36 ALA B O 1
ATOM 1678 N N . GLN B 1 37 ? -2.182 3.08 14.805 1 94.62 37 GLN B N 1
ATOM 1679 C CA . GLN B 1 37 ? -2.164 4.367 14.125 1 94.62 37 GLN B CA 1
ATOM 1680 C C . GLN B 1 37 ? -3.107 5.363 14.789 1 94.62 37 GLN B C 1
ATOM 1682 O O . GLN B 1 37 ? -2.984 6.574 14.594 1 94.62 37 GLN B O 1
ATOM 1687 N N . PHE B 1 38 ? -3.963 4.914 15.688 1 93.56 38 PHE B N 1
ATOM 1688 C CA . PHE B 1 38 ? -4.906 5.805 16.344 1 93.56 38 PHE B CA 1
ATOM 1689 C C . PHE B 1 38 ? -4.516 6.012 17.812 1 93.56 38 PHE B C 1
ATOM 1691 O O . PHE B 1 38 ? -5.191 6.742 18.547 1 93.56 38 PHE B O 1
ATOM 1698 N N . LYS B 1 39 ? -3.449 5.441 18.266 1 89.81 39 LYS B N 1
ATOM 1699 C CA . LYS B 1 39 ? -3.092 5.523 19.688 1 89.81 39 LYS B CA 1
ATOM 1700 C C . LYS B 1 39 ? -1.716 6.156 19.859 1 89.81 39 LYS B C 1
ATOM 1702 O O . LYS B 1 39 ? -1.469 6.84 20.859 1 89.81 39 LYS B O 1
ATOM 1707 N N . ASN B 1 40 ? -0.789 5.984 18.922 1 86.75 40 ASN B N 1
ATOM 1708 C CA . ASN B 1 40 ? 0.611 6.176 19.297 1 86.75 40 ASN B CA 1
ATOM 1709 C C . ASN B 1 40 ? 1.406 6.805 18.156 1 86.75 40 ASN B C 1
ATOM 1711 O O . ASN B 1 40 ? 2.516 6.363 17.844 1 86.75 40 ASN B O 1
ATOM 1715 N N . LEU B 1 41 ? 0.784 7.789 17.531 1 96.25 41 LEU B N 1
ATOM 1716 C CA . LEU B 1 41 ? 1.561 8.422 16.469 1 96.25 41 LEU B CA 1
ATOM 1717 C C . LEU B 1 41 ? 2.1 9.773 16.922 1 96.25 41 LEU B C 1
ATOM 1719 O O . LEU B 1 41 ? 1.562 10.383 17.859 1 96.25 41 LEU B O 1
ATOM 1723 N N . GLU B 1 42 ? 3.197 10.148 16.359 1 97.56 42 GLU B N 1
ATOM 1724 C CA . GLU B 1 42 ? 3.691 11.516 16.484 1 97.56 42 GLU B CA 1
ATOM 1725 C C . GLU B 1 42 ? 2.836 12.492 15.68 1 97.56 42 GLU B C 1
ATOM 1727 O O . GLU B 1 42 ? 2.646 13.641 16.078 1 97.56 42 GLU B O 1
ATOM 1732 N N . LEU B 1 43 ? 2.297 12.07 14.555 1 98.25 43 LEU B N 1
ATOM 1733 C CA . LEU B 1 43 ? 1.318 12.867 13.82 1 98.25 43 LEU B CA 1
ATOM 1734 C C . LEU B 1 43 ? 0.155 13.266 14.719 1 98.25 43 LEU B C 1
ATOM 1736 O O . LEU B 1 43 ? -0.377 12.438 15.461 1 98.25 43 LEU B O 1
ATOM 1740 N N . SER B 1 44 ? -0.197 14.547 14.672 1 98.25 44 SER B N 1
ATO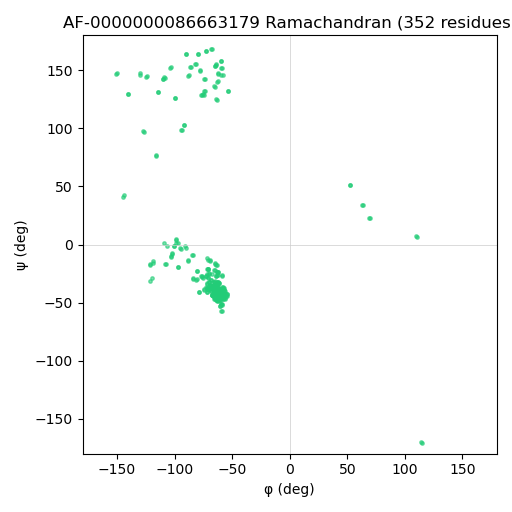M 1741 C CA . SER B 1 44 ? -1.417 14.922 15.383 1 98.25 44 SER B CA 1
ATOM 1742 C C . SER B 1 44 ? -2.627 14.172 14.836 1 98.25 44 SER B C 1
ATOM 1744 O O . SER B 1 44 ? -2.607 13.695 13.695 1 98.25 44 SER B O 1
ATOM 1746 N N . ASN B 1 45 ? -3.658 14.078 15.664 1 98.38 45 ASN B N 1
ATOM 1747 C CA . ASN B 1 45 ? -4.887 13.438 15.211 1 98.38 45 ASN B CA 1
ATOM 1748 C C . ASN B 1 45 ? -5.438 14.094 13.953 1 98.38 45 ASN B C 1
ATOM 1750 O O . ASN B 1 45 ? -5.902 13.406 13.039 1 98.38 45 ASN B O 1
ATOM 1754 N N . LYS B 1 46 ? -5.375 15.359 13.906 1 98.75 46 LYS B N 1
ATOM 1755 C CA . LYS B 1 46 ? -5.879 16.062 12.734 1 98.75 46 LYS B CA 1
ATOM 1756 C C . LYS B 1 46 ? -5.027 15.766 11.5 1 98.75 46 LYS B C 1
ATOM 1758 O O . LYS B 1 46 ? -5.562 15.484 10.43 1 98.75 46 LYS B O 1
ATOM 1763 N N . ASN B 1 47 ? -3.652 15.758 11.625 1 98.81 47 ASN B N 1
ATOM 1764 C CA . ASN B 1 47 ? -2.771 15.477 10.5 1 98.81 47 ASN B CA 1
ATOM 1765 C C . ASN B 1 47 ? -2.926 14.039 10.008 1 98.81 47 ASN B C 1
ATOM 1767 O O . ASN B 1 47 ? -2.857 13.781 8.805 1 98.81 47 ASN B O 1
ATOM 1771 N N . ARG B 1 48 ? -3.154 13.141 10.977 1 98.81 48 ARG B N 1
ATOM 1772 C CA . ARG B 1 48 ? -3.438 11.758 10.609 1 98.81 48 ARG B CA 1
ATOM 1773 C C . ARG B 1 48 ? -4.688 11.672 9.742 1 98.81 48 ARG B C 1
ATOM 1775 O O . ARG B 1 48 ? -4.672 11.023 8.688 1 98.81 48 ARG B O 1
ATOM 1782 N N . GLU B 1 49 ? -5.707 12.367 10.117 1 98.88 49 GLU B N 1
ATOM 1783 C CA . GLU B 1 49 ? -6.969 12.289 9.383 1 98.88 49 GLU B CA 1
ATOM 1784 C C . GLU B 1 49 ? -6.871 13 8.039 1 98.88 49 GLU B C 1
ATOM 1786 O O . GLU B 1 49 ? -7.461 12.562 7.051 1 98.88 49 GLU B O 1
ATOM 1791 N N . LEU B 1 50 ? -6.121 14.148 7.98 1 98.94 50 LEU B N 1
ATOM 1792 C CA . LEU B 1 50 ? -5.859 14.781 6.695 1 98.94 50 LEU B CA 1
ATOM 1793 C C . LEU B 1 50 ? -5.156 13.82 5.746 1 98.94 50 LEU B C 1
ATOM 1795 O O . LEU B 1 50 ? -5.527 13.711 4.574 1 98.94 50 LEU B O 1
ATOM 1799 N N . ALA B 1 51 ? -4.203 13.086 6.246 1 98.94 51 ALA B N 1
ATOM 1800 C CA . ALA B 1 51 ? -3.439 12.133 5.445 1 98.94 51 ALA B CA 1
ATOM 1801 C C . ALA B 1 51 ? -4.324 10.984 4.969 1 98.94 51 ALA B C 1
ATOM 1803 O O . ALA B 1 51 ? -4.246 10.578 3.807 1 98.94 51 ALA B O 1
ATOM 1804 N N . ILE B 1 52 ? -5.16 10.492 5.891 1 98.94 52 ILE B N 1
ATOM 1805 C CA . ILE B 1 52 ? -6.047 9.391 5.551 1 98.94 52 ILE B CA 1
ATOM 1806 C C . ILE B 1 52 ? -7.031 9.828 4.469 1 98.94 52 ILE B C 1
ATOM 1808 O O . ILE B 1 52 ? -7.227 9.125 3.477 1 98.94 52 ILE B O 1
ATOM 1812 N N . LEU B 1 53 ? -7.609 11.016 4.605 1 98.94 53 LEU B N 1
ATOM 1813 C CA . LEU B 1 53 ? -8.586 11.5 3.641 1 98.94 53 LEU B CA 1
ATOM 1814 C C . LEU B 1 53 ? -7.945 11.711 2.275 1 98.94 53 LEU B C 1
ATOM 1816 O O . LEU B 1 53 ? -8.5 11.312 1.251 1 98.94 53 LEU B O 1
ATOM 1820 N N . LEU B 1 54 ? -6.766 12.336 2.252 1 98.94 54 LEU B N 1
ATOM 1821 C CA . LEU B 1 54 ? -6.094 12.508 0.971 1 98.94 54 LEU B CA 1
ATOM 1822 C C . LEU B 1 54 ? -5.797 11.164 0.32 1 98.94 54 LEU B C 1
ATOM 1824 O O . LEU B 1 54 ? -6.059 10.977 -0.87 1 98.94 54 LEU B O 1
ATOM 1828 N N . SER B 1 55 ? -5.27 10.227 1.118 1 98.94 55 SER B N 1
ATOM 1829 C CA . SER B 1 55 ? -4.91 8.906 0.6 1 98.94 55 SER B CA 1
ATOM 1830 C C . SER B 1 55 ? -6.121 8.195 0.003 1 98.94 55 SER B C 1
ATOM 1832 O O . SER B 1 55 ? -6.082 7.754 -1.146 1 98.94 55 SER B O 1
ATOM 1834 N N . THR B 1 56 ? -7.176 8.141 0.776 1 98.81 56 THR B N 1
ATOM 1835 C CA . THR B 1 56 ? -8.328 7.344 0.365 1 98.81 56 THR B CA 1
ATOM 1836 C C . THR B 1 56 ? -9.07 8.016 -0.784 1 98.81 56 THR B C 1
ATOM 1838 O O . THR B 1 56 ? -9.656 7.344 -1.63 1 98.81 56 THR B O 1
ATOM 1841 N N . ALA B 1 57 ? -9.016 9.406 -0.92 1 98.81 57 ALA B N 1
ATOM 1842 C CA . ALA B 1 57 ? -9.508 10.102 -2.109 1 98.81 57 ALA B CA 1
ATOM 1843 C C . ALA B 1 57 ? -8.688 9.727 -3.34 1 98.81 57 ALA B C 1
ATOM 1845 O O . ALA B 1 57 ? -9.242 9.398 -4.387 1 98.81 57 ALA B O 1
ATOM 1846 N N . LYS B 1 58 ? -7.336 9.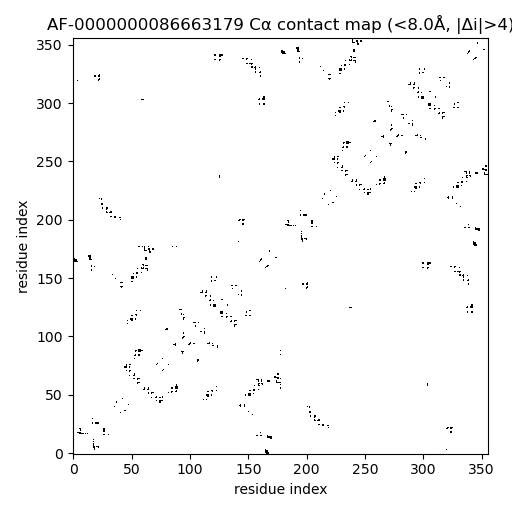711 -3.195 1 98.69 58 LYS B N 1
ATOM 1847 C CA . LYS B 1 58 ? -6.434 9.391 -4.297 1 98.69 58 LYS B CA 1
ATOM 1848 C C . LYS B 1 58 ? -6.562 7.922 -4.695 1 98.69 58 LYS B C 1
ATOM 1850 O O . LYS B 1 58 ? -6.426 7.574 -5.871 1 98.69 58 LYS B O 1
ATOM 1855 N N . PHE B 1 59 ? -6.891 7.074 -3.711 1 98.62 59 PHE B N 1
ATOM 1856 C CA . PHE B 1 59 ? -7.043 5.652 -3.979 1 98.62 59 PHE B CA 1
ATOM 1857 C C . PHE B 1 59 ? -8.484 5.324 -4.359 1 98.62 59 PHE B C 1
ATOM 1859 O O . PHE B 1 59 ? -8.828 4.16 -4.578 1 98.62 59 PHE B O 1
ATOM 1866 N N . ARG B 1 60 ? -9.398 6.281 -4.355 1 98.06 60 ARG B N 1
ATOM 1867 C CA . ARG B 1 60 ? -10.781 6.211 -4.824 1 98.06 60 ARG B CA 1
ATOM 1868 C C . ARG B 1 60 ? -11.586 5.215 -4.004 1 98.06 60 ARG B C 1
ATOM 1870 O O . ARG B 1 60 ? -12.43 4.496 -4.543 1 98.06 60 ARG B O 1
ATOM 1877 N N . SER B 1 61 ? -11.242 5.152 -2.789 1 98.5 61 SER B N 1
ATOM 1878 C CA . SER B 1 61 ? -12.039 4.309 -1.906 1 98.5 61 SER B CA 1
ATOM 1879 C C . SER B 1 61 ? -13.125 5.113 -1.196 1 98.5 61 SER B C 1
ATOM 1881 O O . SER B 1 61 ? -12.883 5.668 -0.122 1 98.5 61 SER B O 1
ATOM 1883 N N . THR B 1 62 ? -14.344 5.074 -1.7 1 98 62 THR B N 1
ATOM 1884 C CA . THR B 1 62 ? -15.484 5.715 -1.062 1 98 62 THR B CA 1
ATOM 1885 C C . THR B 1 62 ? -15.734 5.125 0.321 1 98 62 THR B C 1
ATOM 1887 O O . THR B 1 62 ? -16.109 5.844 1.25 1 98 62 THR B O 1
ATOM 1890 N N . TYR B 1 63 ? -15.477 3.861 0.523 1 98.5 63 TYR B N 1
ATOM 1891 C CA . TYR B 1 63 ? -15.656 3.193 1.807 1 98.5 63 TYR B CA 1
ATOM 1892 C C . TYR B 1 63 ? -14.812 3.854 2.891 1 98.5 63 TYR B C 1
ATOM 1894 O O . TYR B 1 63 ? -15.344 4.324 3.9 1 98.5 63 TYR B O 1
ATOM 1902 N N . GLU B 1 64 ? -13.516 3.895 2.623 1 98.69 64 GLU B N 1
ATOM 1903 C CA . GLU B 1 64 ? -12.602 4.434 3.621 1 98.69 64 GLU B CA 1
ATOM 1904 C C . GLU B 1 64 ? -12.852 5.918 3.855 1 98.69 64 GLU B C 1
ATOM 1906 O O . GLU B 1 64 ? -12.898 6.371 5 1 98.69 64 GLU B O 1
ATOM 1911 N N . PHE B 1 65 ? -12.977 6.66 2.711 1 98.81 65 PHE B N 1
ATOM 1912 C CA . PHE B 1 65 ? -13.203 8.094 2.83 1 98.81 65 PHE B CA 1
ATOM 1913 C C . PHE B 1 65 ? -14.438 8.383 3.672 1 98.81 65 PHE B C 1
ATOM 1915 O O . PHE B 1 65 ? -14.383 9.188 4.609 1 98.81 65 PHE B O 1
ATOM 1922 N N . SER B 1 66 ? -15.523 7.684 3.404 1 98.75 66 SER B N 1
ATOM 1923 C CA . SER B 1 66 ? -16.781 7.891 4.102 1 98.75 66 SER B CA 1
ATOM 1924 C C . SER B 1 66 ? -16.641 7.617 5.594 1 98.75 66 SER B C 1
ATOM 1926 O O . SER B 1 66 ? -17.172 8.367 6.422 1 98.75 66 SER B O 1
ATOM 1928 N N . HIS B 1 67 ? -15.938 6.605 5.949 1 98.62 67 HIS B N 1
ATOM 1929 C CA . HIS B 1 67 ? -15.797 6.219 7.348 1 98.62 67 HIS B CA 1
ATOM 1930 C C . HIS B 1 67 ? -14.93 7.215 8.109 1 98.62 67 HIS B C 1
ATOM 1932 O O . HIS B 1 67 ? -15.039 7.34 9.328 1 98.62 67 HIS B O 1
ATOM 1938 N N . HIS B 1 68 ? -14.094 7.996 7.395 1 98.69 68 HIS B N 1
ATOM 1939 C CA . HIS B 1 68 ? -13.156 8.875 8.094 1 98.69 68 HIS B CA 1
ATOM 1940 C C . HIS B 1 68 ? -13.648 10.312 8.094 1 98.69 68 HIS B C 1
ATOM 1942 O O . HIS B 1 68 ? -13.07 11.172 8.766 1 98.69 68 HIS B O 1
ATOM 1948 N N . VAL B 1 69 ? -14.742 10.617 7.352 1 98.62 69 VAL B N 1
ATOM 1949 C CA . VAL B 1 69 ? -15.32 11.961 7.359 1 98.62 69 VAL B CA 1
ATOM 1950 C C . VAL B 1 69 ? -15.742 12.336 8.773 1 98.62 69 VAL B C 1
ATOM 1952 O O . VAL B 1 69 ? -15.297 13.352 9.312 1 98.62 69 VAL B O 1
ATOM 1955 N N . PRO B 1 70 ? -16.516 11.523 9.508 1 98.44 70 PRO B N 1
ATOM 1956 C CA . PRO B 1 70 ? -16.906 11.93 10.859 1 98.44 70 PRO B CA 1
ATOM 1957 C C . PRO B 1 70 ? -15.719 11.992 11.82 1 98.44 70 PRO B C 1
ATOM 1959 O O . PRO B 1 70 ? -15.664 12.875 12.68 1 98.44 70 PRO B O 1
ATOM 1962 N N . VAL B 1 71 ? -14.758 11.055 11.703 1 98.31 71 VAL B N 1
ATOM 1963 C CA . VAL B 1 71 ? -13.578 11.047 12.57 1 98.31 71 VAL B CA 1
ATOM 1964 C C . VAL B 1 71 ? -12.758 12.312 12.336 1 98.31 71 VAL B C 1
ATOM 1966 O O . VAL B 1 71 ? -12.336 12.969 13.289 1 98.31 71 VAL B O 1
ATOM 1969 N N . SER B 1 72 ? -12.57 12.664 11.031 1 98.69 72 SER B N 1
ATOM 1970 C CA . SER B 1 72 ? -11.781 13.852 10.703 1 98.69 72 SER B CA 1
ATOM 1971 C C . SER B 1 72 ? -12.469 15.125 11.188 1 98.69 72 SER B C 1
ATOM 1973 O O . SER B 1 72 ? -11.797 16.062 11.609 1 98.69 72 SER B O 1
ATOM 1975 N N . THR B 1 73 ? -13.773 15.188 11.086 1 98.75 73 THR B N 1
ATOM 1976 C CA . THR B 1 73 ? -14.531 16.328 11.586 1 98.75 73 THR B CA 1
ATOM 1977 C C . THR B 1 73 ? -14.289 16.531 13.078 1 98.75 73 THR B C 1
ATOM 1979 O O . THR B 1 73 ? -14.023 17.641 13.531 1 98.75 73 THR B O 1
ATOM 1982 N N . LYS B 1 74 ? -14.312 15.445 13.836 1 98.62 74 LYS B N 1
ATOM 1983 C CA . LYS B 1 74 ? -14.086 15.492 15.281 1 98.62 74 LYS B CA 1
ATOM 1984 C C . LYS B 1 74 ? -12.688 15.992 15.602 1 98.62 74 LYS B C 1
ATOM 1986 O O . LYS B 1 74 ? -12.469 16.625 16.641 1 98.62 74 LYS B O 1
ATOM 1991 N N . GLU B 1 75 ? -11.742 15.789 14.672 1 98.44 75 GLU B N 1
ATOM 1992 C CA . GLU B 1 75 ? -10.352 16.156 14.922 1 98.44 75 GLU B CA 1
ATOM 1993 C C . GLU B 1 75 ? -10.047 17.547 14.375 1 98.44 75 GLU B C 1
ATOM 1995 O O . GLU B 1 75 ? -8.914 18.016 14.461 1 98.44 75 GLU B O 1
ATOM 2000 N N . GLY B 1 76 ? -11.078 18.156 13.695 1 98.69 76 GLY B N 1
ATOM 2001 C CA . GLY B 1 76 ? -10.914 19.562 13.352 1 98.69 76 GLY B CA 1
ATOM 2002 C C . GLY B 1 76 ? -10.742 19.812 11.867 1 98.69 76 GLY B C 1
ATOM 2003 O O . GLY B 1 76 ? -10.5 20.938 11.438 1 98.69 76 GLY B O 1
ATOM 2004 N N . VAL B 1 77 ? -10.891 18.812 11.07 1 98.88 77 VAL B N 1
ATOM 2005 C CA . VAL B 1 77 ? -10.852 19 9.625 1 98.88 77 VAL B CA 1
ATOM 2006 C C . VAL B 1 77 ? -12.148 19.656 9.156 1 98.88 77 VAL B C 1
ATOM 2008 O O . VAL B 1 77 ? -13.242 19.172 9.461 1 98.88 77 VAL B O 1
ATOM 2011 N N . THR B 1 78 ? -12.039 20.719 8.398 1 98.81 78 THR B N 1
ATOM 2012 C CA . THR B 1 78 ? -13.219 21.469 7.969 1 98.81 78 THR B CA 1
ATOM 2013 C C . THR B 1 78 ? -13.742 20.922 6.641 1 98.81 78 THR B C 1
ATOM 2015 O O . THR B 1 78 ? -13.023 20.219 5.922 1 98.81 78 THR B O 1
ATOM 2018 N N . ASP B 1 79 ? -14.953 21.297 6.336 1 98.19 79 ASP B N 1
ATOM 2019 C CA . ASP B 1 79 ? -15.539 20.922 5.055 1 98.19 79 ASP B CA 1
ATOM 2020 C C . ASP B 1 79 ? -14.75 21.5 3.889 1 98.19 79 ASP B C 1
ATOM 2022 O O . ASP B 1 79 ? -14.602 20.859 2.85 1 98.19 79 ASP B O 1
ATOM 2026 N N . ALA B 1 80 ? -14.32 22.703 4.062 1 98.31 80 ALA B N 1
ATOM 2027 C CA . ALA B 1 80 ? -13.531 23.359 3.014 1 98.31 80 ALA B CA 1
ATOM 2028 C C . ALA B 1 80 ? -12.227 22.594 2.758 1 98.31 80 ALA B C 1
ATOM 2030 O O . ALA B 1 80 ? -11.828 22.422 1.606 1 98.31 80 ALA B O 1
ATOM 2031 N N . GLN B 1 81 ? -11.57 22.188 3.834 1 98.69 81 GLN B N 1
ATOM 2032 C CA . GLN B 1 81 ? -10.359 21.391 3.699 1 98.69 81 GLN B CA 1
ATOM 2033 C C . GLN B 1 81 ? -10.648 20.062 3.014 1 98.69 81 GLN B C 1
ATOM 2035 O O . GLN B 1 81 ? -9.914 19.641 2.117 1 98.69 81 GLN B O 1
ATOM 2040 N N . ARG B 1 82 ? -11.703 19.406 3.418 1 98.44 82 ARG B N 1
ATOM 2041 C CA . ARG B 1 82 ? -12.094 18.125 2.846 1 98.44 82 ARG B CA 1
ATOM 2042 C C . ARG B 1 82 ? -12.367 18.25 1.351 1 98.44 82 ARG B C 1
ATOM 2044 O O . ARG B 1 82 ? -12.023 17.359 0.572 1 98.44 82 ARG B O 1
ATOM 2051 N N . GLU B 1 83 ? -13 19.328 0.935 1 97.81 83 GLU B N 1
ATOM 2052 C CA . GLU B 1 83 ? -13.281 19.562 -0.479 1 97.81 83 GLU B CA 1
ATOM 2053 C C . GLU B 1 83 ? -11.984 19.672 -1.285 1 97.81 83 GLU B C 1
ATOM 2055 O O . GLU B 1 83 ? -11.906 19.156 -2.408 1 97.81 83 GLU B O 1
ATOM 2060 N N . VAL B 1 84 ? -11.008 20.297 -0.74 1 98.12 84 VAL B N 1
ATOM 2061 C CA . VAL B 1 84 ? -9.711 20.391 -1.396 1 98.12 84 VAL B CA 1
ATOM 2062 C C . VAL B 1 84 ? -9.117 19 -1.583 1 98.12 84 VAL B C 1
ATOM 2064 O O . VAL B 1 84 ? -8.586 18.672 -2.646 1 98.12 84 VAL B O 1
ATOM 2067 N N . LEU B 1 85 ? -9.242 18.141 -0.587 1 98.62 85 LEU B N 1
ATOM 2068 C CA . LEU B 1 85 ? -8.688 16.797 -0.645 1 98.62 85 LEU B CA 1
ATOM 2069 C C . LEU B 1 85 ? -9.438 15.938 -1.658 1 98.62 85 LEU B C 1
ATOM 2071 O O . LEU B 1 85 ? -8.844 15.102 -2.34 1 98.62 85 LEU B O 1
ATOM 2075 N N . ILE B 1 86 ? -10.766 16.172 -1.759 1 98.38 86 ILE B N 1
ATOM 2076 C CA . ILE B 1 86 ? -11.57 15.477 -2.756 1 98.38 86 ILE B CA 1
ATOM 2077 C C . ILE B 1 86 ? -11.117 15.875 -4.156 1 98.38 86 ILE B C 1
ATOM 2079 O O . ILE B 1 86 ? -10.945 15.023 -5.031 1 98.38 86 ILE B O 1
ATOM 2083 N N . GLN B 1 87 ? -10.867 17.172 -4.391 1 97.56 87 GLN B N 1
ATOM 2084 C CA . GLN B 1 87 ? -10.375 17.641 -5.68 1 97.56 87 GLN B CA 1
ATOM 2085 C C . GLN B 1 87 ? -8.984 17.078 -5.984 1 97.56 87 GLN B C 1
ATOM 2087 O O . GLN B 1 87 ? -8.703 16.688 -7.117 1 97.56 87 GLN B O 1
ATOM 2092 N N . ALA B 1 88 ? -8.18 17.016 -4.965 1 98.06 88 ALA B N 1
ATOM 2093 C CA . ALA B 1 88 ? -6.84 16.453 -5.133 1 98.06 88 ALA B CA 1
ATOM 2094 C C . ALA B 1 88 ? -6.918 14.984 -5.551 1 98.06 88 ALA B C 1
ATOM 2096 O O . ALA B 1 88 ? -6.066 14.508 -6.305 1 98.06 88 ALA B O 1
ATOM 2097 N N . GLY B 1 89 ? -7.953 14.273 -5.07 1 97.69 89 GLY B N 1
ATOM 2098 C CA . GLY B 1 89 ? -8.156 12.875 -5.422 1 97.69 89 GLY B CA 1
ATOM 2099 C C . GLY B 1 89 ? -8.422 12.664 -6.902 1 97.69 89 GLY B C 1
ATOM 2100 O O . GLY B 1 89 ? -8.164 11.578 -7.434 1 97.69 89 GLY B O 1
ATOM 2101 N N . LYS B 1 90 ? -8.789 13.734 -7.594 1 96.56 90 LYS B N 1
ATOM 2102 C CA . LYS B 1 90 ? -9.25 13.609 -8.977 1 96.56 90 LYS B CA 1
ATOM 2103 C C . LYS B 1 90 ? -8.164 14.031 -9.961 1 96.56 90 LYS B C 1
ATOM 2105 O O . LYS B 1 90 ? -8.297 13.82 -11.164 1 96.56 90 LYS B O 1
ATOM 2110 N N . GLN B 1 91 ? -7.094 14.641 -9.422 1 96.44 91 GLN B N 1
ATOM 2111 C CA . GLN B 1 91 ? -6.082 15.203 -10.312 1 96.44 91 GLN B CA 1
ATOM 2112 C C . GLN B 1 91 ? -4.676 14.961 -9.773 1 96.44 91 GLN B C 1
ATOM 2114 O O . GLN B 1 91 ? -4.387 15.266 -8.617 1 96.44 91 GLN B O 1
ATOM 2119 N N . ARG B 1 92 ? -3.807 14.43 -10.617 1 96.81 92 ARG B N 1
ATOM 2120 C CA . ARG B 1 92 ? -2.402 14.273 -10.25 1 96.81 92 ARG B CA 1
ATOM 2121 C C . ARG B 1 92 ? -1.728 15.625 -10.055 1 96.81 92 ARG B C 1
ATOM 2123 O O . ARG B 1 92 ? -1.939 16.547 -10.844 1 96.81 92 ARG B O 1
ATOM 2130 N N . GLY B 1 93 ? -0.964 15.719 -9.008 1 96.75 93 GLY B N 1
ATOM 2131 C CA . GLY B 1 93 ? -0.166 16.906 -8.758 1 96.75 93 GLY B CA 1
ATOM 2132 C C . GLY B 1 93 ? -1.001 18.125 -8.391 1 96.75 93 GLY B C 1
ATOM 2133 O O . GLY B 1 93 ? -0.582 19.266 -8.609 1 96.75 93 GLY B O 1
ATOM 2134 N N . PHE B 1 94 ? -2.158 17.922 -7.918 1 97.56 94 PHE B N 1
ATOM 2135 C CA . PHE B 1 94 ? -3.086 19.016 -7.629 1 97.56 94 PHE B CA 1
ATOM 2136 C C . PHE B 1 94 ? -2.533 19.922 -6.543 1 97.56 94 PHE B C 1
ATOM 2138 O O . PHE B 1 94 ? -2.508 21.156 -6.703 1 97.56 94 PHE B O 1
ATOM 2145 N N . LEU B 1 95 ? -2.051 19.406 -5.5 1 97.75 95 LEU B N 1
ATOM 2146 C CA . LEU B 1 95 ? -1.672 20.188 -4.324 1 97.75 95 LEU B CA 1
ATOM 2147 C C . LEU B 1 95 ? -0.344 20.906 -4.551 1 97.75 95 LEU B C 1
ATOM 2149 O O . LEU B 1 95 ? -0.105 21.969 -3.982 1 97.75 95 LEU B O 1
ATOM 2153 N N . ALA B 1 96 ? 0.477 20.344 -5.395 1 93.81 96 ALA B N 1
ATOM 2154 C CA . ALA B 1 96 ? 1.76 20.953 -5.719 1 93.81 96 ALA B CA 1
ATOM 2155 C C . ALA B 1 96 ? 1.601 22 -6.816 1 93.81 96 ALA B C 1
ATOM 2157 O O . ALA B 1 96 ? 2.539 22.75 -7.117 1 93.81 96 ALA B O 1
ATOM 2158 N N . GLY B 1 97 ? 0.438 22.016 -7.367 1 92.81 97 GLY B N 1
ATOM 2159 C CA . GLY B 1 97 ? 0.216 22.891 -8.5 1 92.81 97 GLY B CA 1
ATOM 2160 C C . GLY B 1 97 ? -0.038 24.328 -8.102 1 92.81 97 GLY B C 1
ATOM 2161 O O . GLY B 1 97 ? -0.442 24.609 -6.969 1 92.81 97 GLY B O 1
ATOM 2162 N N . GLN B 1 98 ? 0.077 25.156 -9.031 1 86.81 98 GLN B N 1
ATOM 2163 C CA . GLN B 1 98 ? -0.07 26.594 -8.812 1 86.81 98 GLN B CA 1
ATOM 2164 C C . GLN B 1 98 ? -1.525 26.969 -8.539 1 86.81 98 GLN B C 1
ATOM 2166 O O . GLN B 1 98 ? -1.804 27.859 -7.746 1 86.81 98 GLN B O 1
ATOM 2171 N N . GLU B 1 99 ? -2.354 26.203 -9.062 1 85.19 99 GLU B N 1
ATOM 2172 C CA . GLU B 1 99 ? -3.773 26.531 -8.977 1 85.19 99 GLU B CA 1
ATOM 2173 C C . GLU B 1 99 ? -4.285 26.375 -7.547 1 85.19 99 GLU B C 1
ATOM 2175 O O . GLU B 1 99 ? -5.223 27.078 -7.145 1 85.19 99 GLU B O 1
ATOM 2180 N N . SER B 1 100 ? -3.574 25.547 -6.828 1 88.44 100 SER B N 1
ATOM 2181 C CA . SER B 1 100 ? -4.07 25.281 -5.484 1 88.44 100 SER B CA 1
ATOM 2182 C C . SER B 1 100 ? -3.305 26.078 -4.438 1 88.44 100 SER B C 1
ATOM 2184 O O . SER B 1 100 ? -3.658 26.062 -3.256 1 88.44 100 SER B O 1
ATOM 2186 N N . PHE B 1 101 ? -2.43 26.766 -4.832 1 88.62 101 PHE B N 1
ATOM 2187 C CA . PHE B 1 101 ? -1.492 27.391 -3.914 1 88.62 101 PHE B CA 1
ATOM 2188 C C . PHE B 1 101 ? -2.221 28.328 -2.951 1 88.62 101 PHE B C 1
ATOM 2190 O O . PHE B 1 101 ? -2.072 28.203 -1.733 1 88.62 101 PHE B O 1
ATOM 2197 N N . GLU B 1 102 ? -2.986 29.219 -3.447 1 90.25 102 GLU B N 1
ATOM 2198 C CA . GLU B 1 102 ? -3.676 30.203 -2.611 1 90.25 102 GLU B CA 1
ATOM 2199 C C . GLU B 1 102 ? -4.699 29.531 -1.704 1 90.25 102 GLU B C 1
ATOM 2201 O O . GLU B 1 102 ? -4.852 29.906 -0.54 1 90.25 102 GLU B O 1
ATOM 2206 N N . LYS B 1 103 ? -5.375 28.594 -2.289 1 92.38 103 LYS B N 1
ATOM 2207 C CA . LYS B 1 103 ? -6.363 27.844 -1.514 1 92.38 103 LYS B CA 1
ATOM 2208 C C . LYS B 1 103 ? -5.711 27.125 -0.342 1 92.38 103 LYS B C 1
ATOM 2210 O O . LYS B 1 103 ? -6.246 27.125 0.77 1 92.38 103 LYS B O 1
ATOM 2215 N N . LEU B 1 104 ? -4.652 26.547 -0.605 1 95.56 104 LEU B N 1
ATOM 2216 C CA . LEU B 1 104 ? -3.92 25.844 0.442 1 95.56 104 LEU B CA 1
ATOM 2217 C C . LEU B 1 104 ? -3.428 26.812 1.507 1 95.56 104 LEU B C 1
ATOM 2219 O O . LEU B 1 104 ? -3.525 26.531 2.703 1 95.56 104 LEU B O 1
ATOM 2223 N N . LYS B 1 105 ? -2.912 27.906 1.075 1 94.94 105 LYS B N 1
ATOM 2224 C CA . LYS B 1 105 ? -2.402 28.922 2.002 1 94.94 105 LYS B CA 1
ATOM 2225 C C . LYS B 1 105 ? -3.498 29.391 2.951 1 94.94 105 LYS B C 1
ATOM 2227 O O . LYS B 1 105 ? -3.246 29.609 4.137 1 94.94 105 LYS B O 1
ATOM 2232 N N . ASP B 1 106 ? -4.648 29.484 2.459 1 96.81 106 ASP B N 1
ATOM 2233 C CA . ASP B 1 106 ? -5.758 30.031 3.236 1 96.81 106 ASP B CA 1
ATOM 2234 C C . ASP B 1 106 ? -6.34 28.984 4.172 1 96.81 106 ASP B C 1
ATOM 2236 O O . ASP B 1 106 ? -6.832 29.312 5.254 1 96.81 106 ASP B O 1
ATOM 2240 N N . LEU B 1 107 ? -6.266 27.719 3.797 1 98.38 107 LEU B N 1
ATOM 2241 C CA . LEU B 1 107 ? -7.07 26.703 4.48 1 98.38 107 LEU B CA 1
ATOM 2242 C C . LEU B 1 107 ? -6.195 25.812 5.348 1 98.38 107 LEU B C 1
ATOM 2244 O O . LEU B 1 107 ? -6.699 25.094 6.219 1 98.38 107 LEU B O 1
ATOM 2248 N N . PHE B 1 108 ? -4.926 25.828 5.129 1 98.69 108 PHE B N 1
ATOM 2249 C CA . PHE B 1 108 ? -4.031 24.906 5.82 1 98.69 108 PHE B CA 1
ATOM 2250 C C . PHE B 1 108 ? -2.852 25.641 6.43 1 98.69 108 PHE B C 1
ATOM 2252 O O . PHE B 1 108 ? -2.387 26.641 5.875 1 98.69 108 PHE B O 1
ATOM 2259 N N . THR B 1 109 ? -2.396 25.156 7.562 1 98.44 109 THR B N 1
ATOM 2260 C CA . THR B 1 109 ? -1.151 25.672 8.125 1 98.44 109 THR B CA 1
ATOM 2261 C C . THR B 1 109 ? 0.038 25.281 7.25 1 98.44 109 THR B C 1
ATOM 2263 O O . THR B 1 109 ? -0.083 24.422 6.375 1 98.44 109 THR B O 1
ATOM 2266 N N . GLN B 1 110 ? 1.189 25.859 7.488 1 97.81 110 GLN B N 1
ATOM 2267 C CA . GLN B 1 110 ? 2.41 25.531 6.754 1 97.81 110 GLN B CA 1
ATOM 2268 C C . GLN B 1 110 ? 2.775 24.062 6.91 1 97.81 110 GLN B C 1
ATOM 2270 O O . GLN B 1 110 ? 3.162 23.406 5.941 1 97.81 110 GLN B O 1
ATOM 2275 N N . LYS B 1 111 ? 2.646 23.531 8.125 1 98.56 111 LYS B N 1
ATOM 2276 C CA . LYS B 1 111 ? 2.949 22.125 8.383 1 98.56 111 LYS B CA 1
ATOM 2277 C C . LYS B 1 111 ? 1.981 21.219 7.637 1 98.56 111 LYS B C 1
ATOM 2279 O O . LYS B 1 111 ? 2.398 20.234 7.02 1 98.56 111 LYS B O 1
ATOM 2284 N N . GLU B 1 112 ? 0.693 21.531 7.668 1 98.81 112 GLU B N 1
ATOM 2285 C CA . GLU B 1 112 ? -0.303 20.734 6.969 1 98.81 112 GLU B CA 1
ATOM 2286 C C . GLU B 1 112 ? -0.051 20.734 5.461 1 98.81 112 GLU B C 1
ATOM 2288 O O . GLU B 1 112 ? -0.172 19.688 4.809 1 98.81 112 GLU B O 1
ATOM 2293 N N . ARG B 1 113 ? 0.312 21.891 4.914 1 98.31 113 ARG B N 1
ATOM 2294 C CA . ARG B 1 113 ? 0.6 21.984 3.484 1 98.31 113 ARG B CA 1
ATOM 2295 C C . ARG B 1 113 ? 1.796 21.125 3.105 1 98.31 113 ARG B C 1
ATOM 2297 O O . ARG B 1 113 ? 1.741 20.375 2.125 1 98.31 113 ARG B O 1
ATOM 2304 N N . ALA B 1 114 ? 2.852 21.234 3.865 1 98.19 114 ALA B N 1
ATOM 2305 C CA . ALA B 1 114 ? 4.047 20.438 3.6 1 98.19 114 ALA B CA 1
ATOM 2306 C C . ALA B 1 114 ? 3.734 18.938 3.656 1 98.19 114 ALA B C 1
ATOM 2308 O O . ALA B 1 114 ? 4.176 18.172 2.797 1 98.19 114 ALA B O 1
ATOM 2309 N N . LEU B 1 115 ? 2.945 18.578 4.641 1 98.75 115 LEU B N 1
ATOM 2310 C CA . LEU B 1 115 ? 2.52 17.203 4.824 1 98.75 115 LEU B CA 1
ATOM 2311 C C . LEU B 1 115 ? 1.731 16.703 3.615 1 98.75 115 LEU B C 1
ATOM 2313 O O . LEU B 1 115 ? 2.023 15.641 3.072 1 98.75 115 LEU B O 1
ATOM 2317 N N . LEU B 1 116 ? 0.79 17.469 3.168 1 98.81 116 LEU B N 1
ATOM 2318 C CA . LEU B 1 116 ? -0.125 17.047 2.109 1 98.81 116 LEU B CA 1
ATOM 2319 C C . LEU B 1 116 ? 0.587 17 0.763 1 98.81 116 LEU B C 1
ATOM 2321 O O . LEU B 1 116 ? 0.376 16.078 -0.024 1 98.81 116 LEU B O 1
ATOM 2325 N N . VAL B 1 117 ? 1.449 17.969 0.463 1 98.5 117 VAL B N 1
ATOM 2326 C CA . VAL B 1 117 ? 2.197 18 -0.79 1 98.5 117 VAL B CA 1
ATOM 2327 C C . VAL B 1 117 ? 3.154 16.812 -0.848 1 98.5 117 VAL B C 1
ATOM 2329 O O . VAL B 1 117 ? 3.256 16.141 -1.876 1 98.5 117 VAL B O 1
ATOM 2332 N N . PHE B 1 118 ? 3.771 16.562 0.268 1 98.81 118 PHE B N 1
ATOM 2333 C CA . PHE B 1 118 ? 4.668 15.414 0.354 1 98.81 118 PHE B CA 1
ATOM 2334 C C . PHE B 1 118 ? 3.902 14.109 0.163 1 98.81 118 PHE B C 1
ATOM 2336 O O . PHE B 1 118 ? 4.309 13.258 -0.627 1 98.81 118 PHE B O 1
ATOM 2343 N N . LEU B 1 119 ? 2.797 13.977 0.86 1 98.94 119 LEU B N 1
ATOM 2344 C CA . LEU B 1 119 ? 2.002 12.75 0.808 1 98.94 119 LEU B CA 1
ATOM 2345 C C . LEU B 1 119 ? 1.468 12.508 -0.6 1 98.94 119 LEU B C 1
ATOM 2347 O O . LEU B 1 119 ? 1.481 11.375 -1.087 1 98.94 119 LEU B O 1
ATOM 2351 N N . GLU B 1 120 ? 1.009 13.57 -1.279 1 98.81 120 GLU B N 1
ATOM 2352 C CA . GLU B 1 120 ? 0.551 13.43 -2.658 1 98.81 120 GLU B CA 1
ATOM 2353 C C . GLU B 1 120 ? 1.658 12.891 -3.559 1 98.81 120 GLU B C 1
ATOM 2355 O O . GLU B 1 120 ? 1.419 12.008 -4.383 1 98.81 120 GLU B O 1
ATOM 2360 N N . ALA B 1 121 ? 2.859 13.414 -3.393 1 98.81 121 ALA B N 1
ATOM 2361 C CA . ALA B 1 121 ? 3.996 12.953 -4.188 1 98.81 121 ALA B CA 1
ATOM 2362 C C . ALA B 1 121 ? 4.285 11.477 -3.93 1 98.81 121 ALA B C 1
ATOM 2364 O O . ALA B 1 121 ? 4.52 10.711 -4.867 1 98.81 121 ALA B O 1
ATOM 2365 N N . VAL B 1 122 ? 4.219 11.07 -2.656 1 98.88 122 VAL B N 1
ATOM 2366 C CA . VAL B 1 122 ? 4.496 9.688 -2.27 1 98.88 122 VAL B CA 1
ATOM 2367 C C . VAL B 1 122 ? 3.453 8.758 -2.883 1 98.88 122 VAL B C 1
ATOM 2369 O O . VAL B 1 122 ? 3.785 7.668 -3.352 1 98.88 122 VAL B O 1
ATOM 2372 N N . ILE B 1 123 ? 2.191 9.156 -2.854 1 98.81 123 ILE B N 1
ATOM 2373 C CA . ILE B 1 123 ? 1.089 8.352 -3.365 1 98.81 123 ILE B CA 1
ATOM 2374 C C . ILE B 1 123 ? 1.235 8.18 -4.875 1 98.81 123 ILE B C 1
ATOM 2376 O O . ILE B 1 123 ? 1.05 7.074 -5.398 1 98.81 123 ILE B O 1
ATOM 2380 N N . GLU B 1 124 ? 1.731 9.219 -5.598 1 98.12 124 GLU B N 1
ATOM 2381 C CA . GLU B 1 124 ? 1.563 9.281 -7.047 1 98.12 124 GLU B CA 1
ATOM 2382 C C . GLU B 1 124 ? 2.795 8.75 -7.77 1 98.12 124 GLU B C 1
ATOM 2384 O O . GLU B 1 124 ? 2.729 8.406 -8.953 1 98.12 124 GLU B O 1
ATOM 2389 N N . SER B 1 125 ? 3.93 8.711 -7.047 1 96.88 125 SER B N 1
ATOM 2390 C CA . SER B 1 125 ? 5.145 8.273 -7.73 1 96.88 125 SER B CA 1
ATOM 2391 C C . SER B 1 125 ? 6.105 7.59 -6.77 1 96.88 125 SER B C 1
ATOM 2393 O O . SER B 1 125 ? 6.191 7.961 -5.594 1 96.88 125 SER B O 1
ATOM 2395 N N . PRO B 1 126 ? 6.859 6.598 -7.277 1 96.94 126 PRO B N 1
ATOM 2396 C CA . PRO B 1 126 ? 7.844 5.914 -6.438 1 96.94 126 PRO B CA 1
ATOM 2397 C C . PRO B 1 126 ? 8.945 6.848 -5.938 1 96.94 126 PRO B C 1
ATOM 2399 O O . PRO B 1 126 ? 9.477 6.648 -4.844 1 96.94 126 PRO B O 1
ATOM 2402 N N . GLU B 1 127 ? 9.25 7.816 -6.75 1 95.25 127 GLU B N 1
ATOM 2403 C CA . GLU B 1 127 ? 10.281 8.766 -6.352 1 95.25 127 GLU B CA 1
ATOM 2404 C C . GLU B 1 127 ? 9.688 10.133 -6.027 1 95.25 127 GLU B C 1
ATOM 2406 O O . GLU B 1 127 ? 8.703 10.547 -6.645 1 95.25 127 GLU B O 1
ATOM 2411 N N . VAL B 1 128 ? 10.242 10.766 -5.066 1 97.81 128 VAL B N 1
ATOM 2412 C CA . VAL B 1 128 ? 9.859 12.109 -4.652 1 97.81 128 VAL B CA 1
ATOM 2413 C C . VAL B 1 128 ? 11.008 13.086 -4.914 1 97.81 128 VAL B C 1
ATOM 2415 O O . VAL B 1 128 ? 12.148 12.82 -4.527 1 97.81 128 VAL B O 1
ATOM 2418 N N . ASP B 1 129 ? 10.688 14.156 -5.512 1 97.06 129 ASP B N 1
ATOM 2419 C CA . ASP B 1 129 ? 11.68 15.188 -5.832 1 97.06 129 ASP B CA 1
ATOM 2420 C C . ASP B 1 129 ? 12.352 15.711 -4.566 1 97.06 129 ASP B C 1
ATOM 2422 O O . ASP B 1 129 ? 11.719 15.812 -3.516 1 97.06 129 ASP B O 1
ATOM 2426 N N . ASP B 1 130 ? 13.594 16.172 -4.754 1 97.88 130 ASP B N 1
ATOM 2427 C CA . ASP B 1 130 ? 14.383 16.672 -3.635 1 97.88 130 ASP B CA 1
ATOM 2428 C C . ASP B 1 130 ? 13.719 17.906 -3.004 1 97.88 130 ASP B C 1
ATOM 2430 O O . ASP B 1 130 ? 13.75 18.078 -1.784 1 97.88 130 ASP B O 1
ATOM 2434 N N . LYS B 1 131 ? 13.125 18.703 -3.799 1 97.62 131 LYS B N 1
ATOM 2435 C CA . LYS B 1 131 ? 12.492 19.922 -3.293 1 97.62 131 LYS B CA 1
ATOM 2436 C C . LYS B 1 131 ? 11.289 19.609 -2.42 1 97.62 131 LYS B C 1
ATOM 2438 O O . LYS B 1 131 ? 11.094 20.219 -1.364 1 97.62 131 LYS B O 1
ATOM 2443 N N . VAL B 1 132 ? 10.508 18.672 -2.914 1 97.94 132 VAL B N 1
ATOM 2444 C CA . VAL B 1 132 ? 9.328 18.25 -2.162 1 97.94 132 VAL B CA 1
ATOM 2445 C C . VAL B 1 132 ? 9.75 17.625 -0.84 1 97.94 132 VAL B C 1
ATOM 2447 O O . VAL B 1 132 ? 9.188 17.922 0.212 1 97.94 132 VAL B O 1
ATOM 2450 N N . PHE B 1 133 ? 10.781 16.781 -0.871 1 98.62 133 PHE B N 1
ATOM 2451 C CA . PHE B 1 133 ? 11.258 16.125 0.343 1 98.62 133 PHE B CA 1
ATOM 2452 C C . PHE B 1 133 ? 11.82 17.156 1.32 1 98.62 133 PHE B C 1
ATOM 2454 O O . PHE B 1 133 ? 11.562 17.078 2.523 1 98.62 133 PHE B O 1
ATOM 2461 N N . ALA B 1 134 ? 12.57 18.109 0.792 1 98.62 134 ALA B N 1
ATOM 2462 C CA . ALA B 1 134 ? 13.148 19.141 1.639 1 98.62 134 ALA B CA 1
ATOM 2463 C C . ALA B 1 134 ? 12.055 19.969 2.322 1 98.62 134 ALA B C 1
ATOM 2465 O O . ALA B 1 134 ? 12.195 20.359 3.482 1 98.62 134 ALA B O 1
ATOM 2466 N N . GLY B 1 135 ? 10.969 20.266 1.567 1 98.25 135 GLY B N 1
ATOM 2467 C CA . GLY B 1 135 ? 9.828 20.953 2.154 1 98.25 135 GLY B CA 1
ATOM 2468 C C . GLY B 1 135 ? 9.188 20.188 3.297 1 98.25 135 GLY B C 1
ATOM 2469 O O . GLY B 1 135 ? 8.836 20.766 4.32 1 98.25 135 GLY B O 1
ATOM 2470 N N . ALA B 1 136 ? 9.078 18.906 3.162 1 98.62 136 ALA B N 1
ATOM 2471 C CA . ALA B 1 136 ? 8.547 18.062 4.23 1 98.62 136 ALA B CA 1
ATOM 2472 C C . ALA B 1 136 ? 9.484 18.047 5.434 1 98.62 136 ALA B C 1
ATOM 2474 O O . ALA B 1 136 ? 9.039 18.188 6.574 1 98.62 136 ALA B O 1
ATOM 2475 N N . LYS B 1 137 ? 10.766 17.922 5.207 1 98.62 137 LYS B N 1
ATOM 2476 C CA . LYS B 1 137 ? 11.773 17.828 6.262 1 98.62 137 LYS B CA 1
ATOM 2477 C C . LYS B 1 137 ? 11.828 19.109 7.086 1 98.62 137 LYS B C 1
ATOM 2479 O O . LYS B 1 137 ? 12.156 19.078 8.273 1 98.62 137 LYS B O 1
ATOM 2484 N N . ALA B 1 138 ? 11.461 20.172 6.438 1 98.69 138 ALA B N 1
ATOM 2485 C CA . ALA B 1 138 ? 11.477 21.469 7.125 1 98.69 138 ALA B CA 1
ATOM 2486 C C . ALA B 1 138 ? 10.352 21.547 8.156 1 98.69 138 ALA B C 1
ATOM 2488 O O . ALA B 1 138 ? 10.453 22.297 9.133 1 98.69 138 ALA B O 1
ATOM 2489 N N . GLU B 1 139 ? 9.281 20.719 8.047 1 98.75 139 GLU B N 1
ATOM 2490 C CA . GLU B 1 139 ? 8.086 20.875 8.875 1 98.75 139 GLU B CA 1
ATOM 2491 C C . GLU B 1 139 ? 7.816 19.609 9.695 1 98.75 139 GLU B C 1
ATOM 2493 O O . GLU B 1 139 ? 7.082 19.656 10.68 1 98.75 139 GLU B O 1
ATOM 2498 N N . LEU B 1 140 ? 8.438 18.5 9.266 1 98.88 140 LEU B N 1
ATOM 2499 C CA . LEU B 1 140 ? 8.117 17.219 9.867 1 98.88 140 LEU B CA 1
ATOM 2500 C C . LEU B 1 140 ? 9.367 16.531 10.414 1 98.88 140 LEU B C 1
ATOM 2502 O O . LEU B 1 140 ? 10.438 16.625 9.812 1 98.88 140 LEU B O 1
ATOM 2506 N N . SER B 1 141 ? 9.18 15.82 11.531 1 98.75 141 SER B N 1
ATOM 2507 C CA . SER B 1 141 ? 10.258 15 12.055 1 98.75 141 SER B CA 1
ATOM 2508 C C . SER B 1 141 ? 10.484 13.758 11.203 1 98.75 141 SER B C 1
ATOM 2510 O O . SER B 1 141 ? 9.633 13.406 10.383 1 98.75 141 SER B O 1
ATOM 2512 N N . ASP B 1 142 ? 11.641 13.086 11.445 1 98.75 142 ASP B N 1
ATOM 2513 C CA . ASP B 1 142 ? 11.906 11.82 10.758 1 98.75 142 ASP B CA 1
ATOM 2514 C C . ASP B 1 142 ? 10.797 10.812 11.031 1 98.75 142 ASP B C 1
ATOM 2516 O O . ASP B 1 142 ? 10.359 10.102 10.125 1 98.75 142 ASP B O 1
ATOM 2520 N N . ARG B 1 143 ? 10.32 10.812 12.258 1 98.5 143 ARG B N 1
ATOM 2521 C CA . ARG B 1 143 ? 9.25 9.898 12.641 1 98.5 143 ARG B CA 1
ATOM 2522 C C . ARG B 1 143 ? 7.961 10.234 11.891 1 98.5 143 ARG B C 1
ATOM 2524 O O . ARG B 1 143 ? 7.293 9.336 11.367 1 98.5 143 ARG B O 1
ATOM 2531 N N . GLU B 1 144 ? 7.621 11.492 11.82 1 98.88 144 GLU B N 1
ATOM 2532 C CA . GLU B 1 144 ? 6.402 11.883 11.125 1 98.88 144 GLU B CA 1
ATOM 2533 C C . GLU B 1 144 ? 6.469 11.531 9.641 1 98.88 144 GLU B C 1
ATOM 2535 O O . GLU B 1 144 ? 5.469 11.125 9.047 1 98.88 144 GLU B O 1
ATOM 2540 N N . ILE B 1 145 ? 7.629 11.641 9.039 1 98.94 145 ILE B N 1
ATOM 2541 C CA . ILE B 1 145 ? 7.816 11.305 7.633 1 98.94 145 ILE B CA 1
ATOM 2542 C C . ILE B 1 145 ? 7.582 9.812 7.422 1 98.94 145 ILE B C 1
ATOM 2544 O O . ILE B 1 145 ? 6.828 9.414 6.535 1 98.94 145 ILE B O 1
ATOM 2548 N N . VAL B 1 146 ? 8.141 8.984 8.258 1 98.88 146 VAL B N 1
ATOM 2549 C CA . VAL B 1 146 ? 7.988 7.539 8.125 1 98.88 146 VAL B CA 1
ATOM 2550 C C . VAL B 1 146 ? 6.547 7.141 8.43 1 98.88 146 VAL B C 1
ATOM 2552 O O . VAL B 1 146 ? 5.973 6.293 7.738 1 98.88 146 VAL B O 1
ATOM 2555 N N . GLU B 1 147 ? 5.98 7.785 9.43 1 98.75 147 GLU B N 1
ATOM 2556 C CA . GLU B 1 147 ? 4.578 7.516 9.734 1 98.75 147 GLU B CA 1
ATOM 2557 C C . GLU B 1 147 ? 3.676 7.863 8.555 1 98.75 147 GLU B C 1
ATOM 2559 O O . GLU B 1 147 ? 2.744 7.117 8.242 1 98.75 147 GLU B O 1
ATOM 2564 N N . LEU B 1 148 ? 3.965 8.922 7.859 1 98.81 148 LEU B N 1
ATOM 2565 C CA . LEU B 1 148 ? 3.152 9.312 6.711 1 98.81 148 LEU B CA 1
ATOM 2566 C C . LEU B 1 148 ? 3.283 8.305 5.578 1 98.81 148 LEU B C 1
ATOM 2568 O O . LEU B 1 148 ? 2.283 7.91 4.973 1 98.81 148 LEU B O 1
ATOM 2572 N N . ILE B 1 149 ? 4.5 7.855 5.305 1 98.88 149 ILE B N 1
ATOM 2573 C CA . ILE B 1 149 ? 4.734 6.906 4.219 1 98.88 149 ILE B CA 1
ATOM 2574 C C . ILE B 1 149 ? 4.031 5.586 4.523 1 98.88 149 ILE B C 1
ATOM 2576 O O . ILE B 1 149 ? 3.377 5.008 3.652 1 98.88 149 ILE B O 1
ATOM 2580 N N . THR B 1 150 ? 4.059 5.176 5.785 1 98.69 150 THR B N 1
ATOM 2581 C CA . THR B 1 150 ? 3.502 3.865 6.105 1 98.69 150 THR B CA 1
ATOM 2582 C C . THR B 1 150 ? 1.991 3.949 6.301 1 98.69 150 THR B C 1
ATOM 2584 O O . THR B 1 150 ? 1.266 3.004 5.984 1 98.69 150 THR B O 1
ATOM 2587 N N . LEU B 1 151 ? 1.528 5.102 6.746 1 98.62 151 LEU B N 1
ATOM 2588 C CA . LEU B 1 151 ? 0.093 5.32 6.887 1 98.62 151 LEU B CA 1
ATOM 2589 C C . LEU B 1 151 ? -0.605 5.242 5.535 1 98.62 151 LEU B C 1
ATOM 2591 O O . LEU B 1 151 ? -1.626 4.566 5.395 1 98.62 151 LEU B O 1
ATOM 2595 N N . GLN B 1 152 ? -0.069 5.938 4.586 1 98.75 152 GLN B N 1
ATOM 2596 C CA . GLN B 1 152 ? -0.702 5.883 3.271 1 98.75 152 GLN B CA 1
ATOM 2597 C C . GLN B 1 152 ? -0.611 4.48 2.674 1 98.75 152 GLN B C 1
ATOM 2599 O O . GLN B 1 152 ? -1.513 4.051 1.953 1 98.75 152 GLN B O 1
ATOM 2604 N N . GLY B 1 153 ? 0.449 3.695 2.957 1 98.81 153 GLY B N 1
ATOM 2605 C CA . GLY B 1 153 ? 0.54 2.311 2.52 1 98.81 153 GLY B CA 1
ATOM 2606 C C . GLY B 1 153 ? -0.544 1.428 3.109 1 98.81 153 GLY B C 1
ATOM 2607 O O . GLY B 1 153 ? -1.106 0.579 2.414 1 98.81 153 GLY B O 1
ATOM 2608 N N . PHE B 1 154 ? -0.792 1.627 4.418 1 98.81 154 PHE B N 1
ATOM 2609 C CA . PHE B 1 154 ? -1.881 0.92 5.082 1 98.81 154 PHE B CA 1
ATOM 2610 C C . PHE B 1 154 ? -3.213 1.212 4.398 1 98.81 154 PHE B C 1
ATOM 2612 O O . PHE B 1 154 ? -3.951 0.29 4.047 1 98.81 154 PHE B O 1
ATOM 2619 N N . TYR B 1 155 ? -3.447 2.412 4.098 1 98.88 155 TYR B N 1
ATOM 2620 C CA . TYR B 1 155 ? -4.746 2.771 3.541 1 98.88 155 TYR B CA 1
ATOM 2621 C C . TYR B 1 155 ? -4.805 2.457 2.051 1 98.88 155 TYR B C 1
ATOM 2623 O O . TYR B 1 155 ? -5.891 2.326 1.48 1 98.88 155 TYR B O 1
ATOM 2631 N N . PHE B 1 156 ? -3.613 2.379 1.378 1 98.94 156 PHE B N 1
ATOM 2632 C CA . PHE B 1 156 ? -3.604 1.799 0.04 1 98.94 156 PHE B CA 1
ATOM 2633 C C . PHE B 1 156 ? -4.152 0.377 0.061 1 98.94 156 PHE B C 1
ATOM 2635 O O . PHE B 1 156 ? -5.008 0.024 -0.754 1 98.94 156 PHE B O 1
ATOM 2642 N N . THR B 1 157 ? -3.709 -0.427 0.984 1 98.88 157 THR B N 1
ATOM 2643 C CA . THR B 1 157 ? -4.105 -1.825 1.101 1 98.88 157 THR B CA 1
ATOM 2644 C C . THR B 1 157 ? -5.598 -1.94 1.399 1 98.88 157 THR B C 1
ATOM 2646 O O . THR B 1 157 ? -6.316 -2.691 0.734 1 98.88 157 THR B O 1
ATOM 2649 N N . PHE B 1 158 ? -6.066 -1.145 2.336 1 98.88 158 PHE B N 1
ATOM 2650 C CA . PHE B 1 158 ? -7.477 -1.189 2.701 1 98.88 158 PHE B CA 1
ATOM 2651 C C . PHE B 1 158 ? -8.352 -0.678 1.56 1 98.88 158 PHE B C 1
ATOM 2653 O O . PHE B 1 158 ? -9.438 -1.206 1.317 1 98.88 158 PHE B O 1
ATOM 2660 N N . SER B 1 159 ? -7.859 0.327 0.884 1 98.88 159 SER B N 1
ATOM 2661 C CA . SER B 1 159 ? -8.609 0.852 -0.252 1 98.88 159 SER B CA 1
ATOM 2662 C C . SER B 1 159 ? -8.711 -0.182 -1.369 1 98.88 159 SER B C 1
ATOM 2664 O O . SER B 1 159 ? -9.781 -0.351 -1.967 1 98.88 159 SER B O 1
ATOM 2666 N N . ARG B 1 160 ? -7.617 -0.873 -1.667 1 98.88 160 ARG B N 1
ATOM 2667 C CA . ARG B 1 160 ? -7.672 -1.907 -2.695 1 98.88 160 ARG B CA 1
ATOM 2668 C C . ARG B 1 160 ? -8.617 -3.033 -2.291 1 98.88 160 ARG B C 1
ATOM 2670 O O . ARG B 1 160 ? -9.336 -3.574 -3.131 1 98.88 160 ARG B O 1
ATOM 2677 N N . MET B 1 161 ? -8.648 -3.398 -0.976 1 98.81 161 MET B N 1
ATOM 2678 C CA . MET B 1 161 ? -9.609 -4.391 -0.501 1 98.81 161 MET B CA 1
ATOM 2679 C C . MET B 1 161 ? -11.039 -3.945 -0.792 1 98.81 161 MET B C 1
ATOM 2681 O O . MET B 1 161 ? -11.836 -4.719 -1.325 1 98.81 161 MET B O 1
ATOM 2685 N N . THR B 1 162 ? -11.336 -2.695 -0.49 1 98.75 162 THR B N 1
ATOM 2686 C CA . THR B 1 162 ? -12.711 -2.23 -0.592 1 98.75 162 THR B CA 1
ATOM 2687 C C . THR B 1 162 ? -13.109 -2.029 -2.053 1 98.75 162 THR B C 1
ATOM 2689 O O . THR B 1 162 ? -14.227 -2.363 -2.449 1 98.75 162 THR B O 1
ATOM 2692 N N . THR B 1 163 ? -12.227 -1.518 -2.91 1 98.69 163 THR B N 1
ATOM 2693 C CA . THR B 1 163 ? -12.57 -1.221 -4.297 1 98.69 163 THR B CA 1
ATOM 2694 C C . THR B 1 163 ? -12.57 -2.494 -5.137 1 98.69 163 THR B C 1
ATOM 2696 O O . THR B 1 163 ? -13.477 -2.707 -5.945 1 98.69 163 THR B O 1
ATOM 2699 N N . VAL B 1 164 ? -11.602 -3.398 -4.941 1 98.81 164 VAL B N 1
ATOM 2700 C CA . VAL B 1 164 ? -11.469 -4.609 -5.742 1 98.81 164 VAL B CA 1
ATOM 2701 C C . VAL B 1 164 ? -12.594 -5.586 -5.391 1 98.81 164 VAL B C 1
ATOM 2703 O O . VAL B 1 164 ? -13.156 -6.238 -6.273 1 98.81 164 VAL B O 1
ATOM 2706 N N . LEU B 1 165 ? -12.945 -5.652 -4.086 1 98.69 165 LEU B N 1
ATOM 2707 C CA . LEU B 1 165 ? -13.906 -6.656 -3.643 1 98.69 165 LEU B CA 1
ATOM 2708 C C . LEU B 1 165 ? -15.297 -6.055 -3.514 1 98.69 165 LEU B C 1
ATOM 2710 O O . LEU B 1 165 ? -16.234 -6.738 -3.1 1 98.69 165 LEU B O 1
ATOM 2714 N N . ASN B 1 166 ? -15.438 -4.77 -3.902 1 98.06 166 ASN B N 1
ATOM 2715 C CA . ASN B 1 166 ? -16.734 -4.098 -3.867 1 98.06 166 ASN B CA 1
ATOM 2716 C C . ASN B 1 166 ? -17.391 -4.23 -2.498 1 98.06 166 ASN B C 1
ATOM 2718 O O . ASN B 1 166 ? -18.547 -4.668 -2.398 1 98.06 166 ASN B O 1
ATOM 2722 N N . ILE B 1 167 ? -16.625 -3.885 -1.451 1 98.12 167 ILE B N 1
ATOM 2723 C CA . ILE B 1 167 ? -17.125 -4.016 -0.088 1 98.12 167 ILE B CA 1
ATOM 2724 C C . ILE B 1 167 ? -18.141 -2.916 0.197 1 98.12 167 ILE B C 1
ATOM 2726 O O . ILE B 1 167 ? -17.875 -1.736 -0.039 1 98.12 167 ILE B O 1
ATOM 2730 N N . GLU B 1 168 ? -19.266 -3.221 0.736 1 96.62 168 GLU B N 1
ATOM 2731 C CA . GLU B 1 168 ? -20.328 -2.262 1.022 1 96.62 168 GLU B CA 1
ATOM 2732 C C . GLU B 1 168 ? -20.016 -1.461 2.285 1 96.62 168 GLU B C 1
ATOM 2734 O O . GLU B 1 168 ? -19.422 -1.983 3.229 1 96.62 168 GLU B O 1
ATOM 2739 N N . LEU B 1 169 ? -20.516 -0.296 2.264 1 97.38 169 LEU B N 1
ATOM 2740 C CA . LEU B 1 169 ? -20.406 0.513 3.475 1 97.38 169 LEU B CA 1
ATOM 2741 C C . LEU B 1 169 ? -21.078 -0.179 4.652 1 97.38 169 LEU B C 1
ATOM 2743 O O . LEU B 1 169 ? -22.078 -0.892 4.473 1 97.38 169 LEU B O 1
ATOM 2747 N N . ASP B 1 170 ? -20.5 0.027 5.82 1 97.25 170 ASP B N 1
ATOM 2748 C CA . ASP B 1 170 ? -21.203 -0.434 7.02 1 97.25 170 ASP B CA 1
ATOM 2749 C C . ASP B 1 170 ? -22.5 0.326 7.223 1 97.25 170 ASP B C 1
ATOM 2751 O O . ASP B 1 170 ? -22.625 1.487 6.824 1 97.25 170 ASP B O 1
ATOM 2755 N N . SER B 1 171 ? -23.484 -0.231 7.875 1 94.75 171 SER B N 1
ATOM 2756 C CA . SER B 1 171 ? -24.844 0.294 7.953 1 94.75 171 SER B CA 1
ATOM 2757 C C . SER B 1 171 ? -24.875 1.648 8.656 1 94.75 171 SER B C 1
ATOM 2759 O O . SER B 1 171 ? -25.75 2.469 8.398 1 94.75 171 SER B O 1
ATOM 2761 N N . PHE B 1 172 ? -23.859 1.928 9.5 1 96 172 PHE B N 1
ATOM 2762 C CA . PHE B 1 172 ? -23.875 3.156 10.281 1 96 172 PHE B CA 1
ATOM 2763 C C . PHE B 1 172 ? -23.234 4.297 9.508 1 96 172 PHE B C 1
ATOM 2765 O O . PHE B 1 172 ? -23.328 5.461 9.906 1 96 172 PHE B O 1
ATOM 2772 N N . ALA B 1 173 ? -22.547 3.982 8.422 1 96.62 173 ALA B N 1
ATOM 2773 C CA . ALA B 1 173 ? -21.75 4.984 7.707 1 96.62 173 ALA B CA 1
ATOM 2774 C C . ALA B 1 173 ? -22.609 5.695 6.656 1 96.62 173 ALA B C 1
ATOM 2776 O O . ALA B 1 173 ? -23.484 5.086 6.043 1 96.62 173 ALA B O 1
ATOM 2777 N N . THR B 1 174 ? -22.359 6.953 6.445 1 95.94 174 THR B N 1
ATOM 2778 C CA . THR B 1 174 ? -22.984 7.75 5.391 1 95.94 174 THR B CA 1
ATOM 2779 C C . THR B 1 174 ? -22.047 7.879 4.191 1 95.94 174 THR B C 1
ATOM 2781 O O . THR B 1 174 ? -20.906 8.312 4.336 1 95.94 174 THR B O 1
ATOM 2784 N N . PRO B 1 175 ? -22.531 7.531 3.074 1 94.75 175 PRO B N 1
ATOM 2785 C CA . PRO B 1 175 ? -21.672 7.602 1.897 1 94.75 175 PRO B CA 1
ATOM 2786 C C . PRO B 1 175 ? -21.234 9.023 1.573 1 94.75 175 PRO B C 1
ATOM 2788 O O . PRO B 1 175 ? -22.062 9.93 1.5 1 94.75 175 PRO B O 1
ATOM 2791 N N . ALA B 1 176 ? -20.016 9.211 1.491 1 94.19 176 ALA B N 1
ATOM 2792 C CA . ALA B 1 176 ? -19.469 10.484 1.018 1 94.19 176 ALA B CA 1
ATOM 2793 C C . ALA B 1 176 ? -19.359 10.5 -0.505 1 94.19 176 ALA B C 1
ATOM 2795 O O . ALA B 1 176 ? -19.359 9.453 -1.147 1 94.19 176 ALA B O 1
ATOM 2796 N N . LYS B 1 177 ? -19.438 11.734 -0.974 1 88.12 177 LYS B N 1
ATOM 2797 C CA . LYS B 1 177 ? -19.266 11.859 -2.418 1 88.12 177 LYS B CA 1
ATOM 2798 C C . LYS B 1 177 ? -17.797 12.102 -2.77 1 88.12 177 LYS B C 1
ATOM 2800 O O . LYS B 1 177 ? -17.234 13.156 -2.445 1 88.12 177 LYS B O 1
ATOM 2805 N N . LEU B 1 178 ? -17.141 11.109 -3.232 1 92.06 178 LEU B N 1
ATOM 2806 C CA . LEU B 1 178 ? -15.773 11.227 -3.736 1 92.06 178 LEU B CA 1
ATOM 2807 C C . LEU B 1 178 ? -15.773 11.461 -5.242 1 92.06 178 LEU B C 1
ATOM 2809 O O . LEU B 1 178 ? -16.5 10.797 -5.98 1 92.06 178 LEU B O 1
#

Nearest PDB structures (foldseek):
  6ohj-assembly1_B  TM=8.343E-01  e=1.525E-04  Marinomonas mediterranea MMB-1
  6ohi-assembly1_B  TM=8.338E-01  e=1.600E-04  Marinomonas mediterranea MMB-1
  3lvy-assembly3_E  TM=8.356E-01  e=2.594E-04  Streptococcus mutans
  7d5c-assembly1_A  TM=2.651E-01  e=8.418E+00  Saccharomyces cerevisiae S288C
  6ohj-assembly1_B  TM=8.343E-01  e=1.529E-04  Marinomonas mediterranea MMB-1

Sequence (356 aa):
MARLPYPDPQAKGLNVLKQFAHAPTTAKHWGSIGAAQFKNLELSNKNRELAILLSTAKFRSTYEFSHHVPVSTKEGVTDAQREVLIQAGKQRGFLAGQESFEKLKDLFTQKERALLVFLEAVIESPEVDDKVFAGAKAELSDREIVELITLQGFYFTFSRMTTVLNIELDSFATPAKLMARLPYPDPQAKGLNVLKQFAHAPTTAKHWGSIGAAQFKNLELSNKNRELAILLSTAKFRSTYEFSHHVPVSTKEGVTDAQREVLIQAGKQRGFLAGQESFEKLKDLFTQKERALLVFLEAVIESPEVDDKVFAGAKAELSDREIVELITLQGFYFTFSRMTTVLNIELDSFATPAKL

Foldseek 3Di:
DFQDDQPDPPDDDWLLLSLLVVPVVCSVVLVVVVVCLCPPAPDQQLLLLLLQLLLLLLLVQLQSNQVSVVVNVVSPQDPLSSVQSNVCSVDQCSLVDPVCVVVCVVRHDQQSSLLSNLLSQLNPDVDDDPVSVVSNVVRDDPRRSVSSNVSSVSSSVSSCSCVVRVGDHDPVTDGDDD/DFQDDQPDPPDDDWLLLSLLVVPVVCSVVLVVVVVCLCPDAPDQQLLLLLLQLLLLLLLVQLQSNQVSVVVNVVSPQDPLSSVQSNVCSVDQCSLVDPVCPVVCVVRHDQQSSLLSNLLSQLNPDVDDDPVSVVSNVVRDDPRRSVSSNVSSVSSSVSSCSCVVRVGDHDPVTDGDDD

Organism: Colletotrichum gloeosporioides (NCBI:txid474922)

Radius of gyration: 19.64 Å; Cα contacts (8 Å, |Δi|>4): 526; chains: 2; bounding box: 50×53×46 Å

Secondary structure (DSSP, 8-state):
--SS--SSTT--S-HHHHHHTTSHHHHHHHHHHHHHHTTS-SS-HHHHHHHHHHHHHHTT-HHHHHHHHHHHHHTT--HHHHHHHHHHHHSTTTTTSGGGHHHHHHHS-HHHHHHHHHHHHHHH-SS--HHHHHHHHHHS-HHHHHHHHHHHHHHHHHHHHHHHTTPPPPTTPPPP--/--SS--SSTT--S-HHHHHHTTSHHHHHHHHHHHHHHTTS-SS-HHHHHHHHHHHHHHTT-HHHHHHHHHHHHHTT--HHHHHHHHHHHHSTTTTTSGGGHHHHHHHS-HHHHHHHHHHHHHHH-SS--HHHHHHHHHHS-HHHHHHHHHHHHHHHHHHHHHHHTTPPPPTTPPPP--

pLDDT: mean 97.07, std 2.78, range [85.19, 98.94]